Protein 2CBZ (pdb70)

Sequence (230 aa):
NSITVRNATFTWARSDPPTLNGITFSIPEGALVAVVGQVGCGKSSLLSALLAEMDKVEGHVAIKGSVAYVPQQAWIQNDSLRENILFGCQLEEPYYRSVIQACALLPDLEILPSGDRTEIGEKGVNLSGGQKQRVSLARAVYSNADIYLFDDPLSAVDAHVGKHIFENVIGPKGMLKNKTRILVTHSMSYLPQVDVIIVMSGGKISEMGSYQELLARDGAFAEFLRTYAS

Foldseek 3Di:
DQKFWAQWFWAQDPVDGTQAGGAGDDFPFLFEEEEEEFPSLQLQVVVCVLVVNTHIPDTDIDGHWFEFEQHPQFDADQFFLLCLLCVPHDDDPPQLVLLCVQLVNPVVQVPAPNRRRFGDDPPTDDDARSNSLSSSLSNRVSVVIQEYEYAQSCPSDDPVSSVSNCCAPRACNHPCSRHHYYHYHLAPPCQQRGAKYFYGGSNYTDDMGHPVVVCVVCPRVVCSVVPRRD

GO terms:
  GO:0016323 basolateral plasma membrane (C, IDA)
  GO:0005886 plasma membrane (C, IDA)
  GO:0009925 basal plasma membrane (C, IDA)
  GO:0016324 apical plasma membrane (C, IDA)
  GO:0016328 lateral plasma membrane (C, IDA)
  GO:0015562 efflux transmembrane transporter activity (F, IMP)
  GO:0042910 xenobiotic transmembrane transporter activity (F, IMP)
  GO:1905039 carboxylic acid transmembrane transport (P, IMP)
  GO:1990962 xenobiotic transport across blood-brain barrier (P, IMP)
  GO:0140115 export across plasma membrane (P, IMP)
  GO:0070633 transepithelial transport (P, IMP)
  GO:0046943 carboxylic acid transmembrane transporter activity (F, IMP)
  GO:0042910 xenobiotic transmembrane transporter activity (F, IDA)
  GO:0140359 ABC-type transporter activity (F, IDA)
  GO:0005886 plasma membrane (C, EXP)
  GO:0016323 basolateral plasma membrane (C, EXP)
  GO:0008559 ABC-type xenobiotic transporter activity (F, EXP)
  GO:0070729 cyclic nucleotide transport (P, IMP)
  GO:0005886 plasma membrane (C, TAS)
  GO:0016020 membrane (C, TAS)

Radius of gyration: 17.97 Å; Cα contacts (8 Å, |Δi|>4): 485; chains: 1; bounding box: 45×44×47 Å

CATH classification: 3.40.50.300

Secondary structure (P-SEA, 3-state):
ccbbbcbbbbbccccccccccccccccccbbbbbbbbcccccaaaaaaaaaccccccbbbbbbccbbbbbccbbbbccccaaaaaacccccccaaaaaaaaaacaaaaaaacccccccccccccccccaaaaaaaaaaaaaaacccbbbbccccccccaaaaaaaaaccccccccccccbbbbbcccccccccccbbbbbccccccccccaaaaaaaccaaaaaaacccc

Organism: Homo sapiens (NCBI:txid9606)

Structure (mmCIF, N/CA/C/O backbone):
data_2CBZ
#
_entry.id   2CBZ
#
_cell.length_a   65.560
_cell.length_b   65.560
_cell.length_c   64.612
_cell.angle_alpha   90.00
_cell.angle_beta   90.00
_cell.angle_gamma   120.00
#
_symmetry.space_group_name_H-M   'P 31'
#
loop_
_entity.id
_entity.type
_entity.pdbx_description
1 polymer 'MULTIDRUG RESISTANCE-ASSOCIATED PROTEIN 1'
2 non-polymer 'MAGNESIUM ION'
3 non-polymer "ADENOSINE-5'-TRIPHOSPHATE"
4 water water
#
loop_
_atom_site.group_PDB
_atom_site.id
_atom_site.type_symbol
_atom_site.label_atom_id
_atom_site.label_alt_id
_atom_site.label_comp_id
_atom_site.label_asym_id
_atom_site.label_entity_id
_atom_site.label_seq_id
_atom_site.pdbx_PDB_ins_code
_atom_site.Cartn_x
_atom_site.Cartn_y
_atom_site.Cartn_z
_atom_site.occupancy
_atom_site.B_iso_or_equiv
_atom_site.auth_seq_id
_atom_site.auth_comp_id
_atom_site.auth_asym_id
_atom_site.auth_atom_id
_atom_site.pdbx_PDB_model_num
ATOM 1 N N . ASN A 1 2 ? -8.338 70.349 13.471 1.00 20.31 642 ASN A N 1
ATOM 2 C CA . ASN A 1 2 ? -8.926 69.083 12.938 1.00 20.05 642 ASN A CA 1
ATOM 3 C C . ASN A 1 2 ? -7.862 68.052 12.620 1.00 19.75 642 ASN A C 1
ATOM 4 O O . ASN A 1 2 ? -6.877 68.361 11.947 1.00 20.50 642 ASN A O 1
ATOM 9 N N . SER A 1 3 ? -8.062 66.829 13.110 1.00 18.57 643 SER A N 1
ATOM 10 C CA . SER A 1 3 ? -7.144 65.731 12.834 1.00 17.91 643 SER A CA 1
ATOM 11 C C . SER A 1 3 ? -7.435 65.094 11.476 1.00 17.32 643 SER A C 1
ATOM 12 O O . SER A 1 3 ? -6.555 64.477 10.869 1.00 17.54 643 SER A O 1
ATOM 15 N N . ILE A 1 4 ? -8.684 65.220 11.021 1.00 16.62 644 ILE A N 1
ATOM 16 C CA . ILE A 1 4 ? -9.092 64.700 9.716 1.00 16.04 644 ILE A CA 1
ATOM 17 C C . ILE A 1 4 ? -9.904 65.761 8.986 1.00 16.49 644 ILE A C 1
ATOM 18 O O . ILE A 1 4 ? -10.876 66.288 9.529 1.00 16.32 644 ILE A O 1
ATOM 23 N N . THR A 1 5 ? -9.483 66.076 7.764 1.00 16.48 645 THR A N 1
ATOM 24 C CA . THR A 1 5 ? -10.200 67.007 6.904 1.00 16.94 645 THR A CA 1
ATOM 25 C C . THR A 1 5 ? -10.377 66.372 5.534 1.00 16.90 645 THR A C 1
ATOM 26 O O . THR A 1 5 ? -9.397 66.037 4.866 1.00 17.22 645 THR A O 1
ATOM 30 N N . VAL A 1 6 ? -11.630 66.180 5.132 1.00 16.79 646 VAL A N 1
ATOM 31 C CA . VAL A 1 6 ? -11.942 65.600 3.831 1.00 17.16 646 VAL A CA 1
ATOM 32 C C . VAL A 1 6 ? -12.841 66.574 3.081 1.00 17.45 646 VAL A C 1
ATOM 33 O O . VAL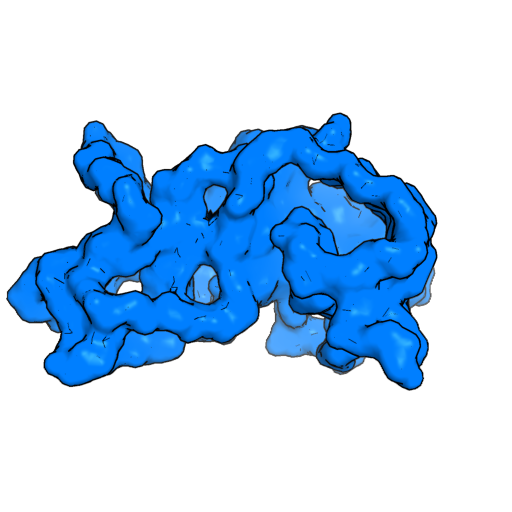 A 1 6 ? -13.847 67.037 3.624 1.00 17.03 646 VAL A O 1
ATOM 37 N N . ARG A 1 7 ? -12.459 66.902 1.848 1.00 18.15 647 ARG A N 1
ATOM 38 C CA . ARG A 1 7 ? -13.199 67.883 1.048 1.00 19.33 647 ARG A CA 1
ATOM 39 C C . ARG A 1 7 ? -13.570 67.345 -0.328 1.00 18.90 647 ARG A C 1
ATOM 40 O O . ARG A 1 7 ? -12.692 67.043 -1.141 1.00 18.97 647 ARG A O 1
ATOM 48 N N . ASN A 1 8 ? -14.876 67.240 -0.575 1.00 18.63 648 ASN A N 1
ATOM 49 C CA . ASN A 1 8 ? -15.418 66.796 -1.858 1.00 18.38 648 ASN A CA 1
ATOM 50 C C . ASN A 1 8 ? -14.640 65.627 -2.464 1.00 17.52 648 ASN A C 1
ATOM 51 O O . ASN A 1 8 ? -14.211 65.672 -3.625 1.00 17.51 648 ASN A O 1
ATOM 56 N N . ALA A 1 9 ? -14.458 64.581 -1.662 1.00 16.43 649 ALA A N 1
ATOM 57 C CA . ALA A 1 9 ? -13.602 63.472 -2.060 1.00 15.61 649 ALA A CA 1
ATOM 58 C C . ALA A 1 9 ? -14.399 62.286 -2.577 1.00 15.46 649 ALA A C 1
ATOM 59 O O . ALA A 1 9 ? -15.417 61.889 -1.994 1.00 15.54 649 ALA A O 1
ATOM 61 N N . THR A 1 10 ? -13.913 61.735 -3.679 1.00 14.90 650 THR A N 1
ATOM 62 C CA . THR A 1 10 ? -14.525 60.603 -4.344 1.00 14.54 650 THR A CA 1
ATOM 63 C C . THR A 1 10 ? -13.484 59.492 -4.424 1.00 14.58 650 THR A C 1
ATOM 64 O O . THR A 1 10 ? -12.335 59.739 -4.801 1.00 14.58 650 THR A O 1
ATOM 68 N N . PHE A 1 11 ? -13.882 58.286 -4.032 1.00 14.52 651 PHE A N 1
ATOM 69 C CA . PHE A 1 11 ? -12.964 57.149 -3.946 1.00 14.55 651 PHE A CA 1
ATOM 70 C C . PHE A 1 11 ? -13.544 55.937 -4.637 1.00 14.64 651 PHE A C 1
ATOM 71 O O . PHE A 1 11 ? -14.759 55.678 -4.565 1.00 14.43 651 PHE A O 1
ATOM 79 N N . THR A 1 12 ? -12.662 55.161 -5.254 1.00 14.82 652 THR A N 1
ATOM 80 C CA . THR A 1 12 ? -13.084 53.968 -5.966 1.00 15.28 652 THR A CA 1
ATOM 81 C C . THR A 1 12 ? -12.243 52.741 -5.626 1.00 15.21 652 THR A C 1
ATOM 82 O O . THR A 1 12 ? -11.059 52.860 -5.289 1.00 14.84 652 THR A O 1
ATOM 86 N N . TRP A 1 13 ? -12.884 51.576 -5.724 1.00 15.45 653 TRP A N 1
ATOM 87 C CA . TRP A 1 13 ? -12.227 50.281 -5.665 1.00 15.94 653 TRP A CA 1
ATOM 88 C C . TRP A 1 13 ? -11.864 49.790 -7.073 1.00 17.62 653 TRP A C 1
ATOM 89 O O . TRP A 1 13 ? -11.076 48.862 -7.216 1.00 18.33 653 TRP A O 1
ATOM 100 N N . ALA A 1 14 ? -12.458 50.407 -8.094 1.00 18.89 654 ALA A N 1
ATOM 101 C CA . ALA A 1 14 ? -12.311 49.981 -9.490 1.00 20.79 654 ALA A CA 1
ATOM 102 C C . ALA A 1 14 ? -12.736 51.098 -10.429 1.00 21.55 654 ALA A C 1
ATOM 103 O O . ALA A 1 14 ? -13.904 51.508 -10.436 1.00 21.51 654 ALA A O 1
ATOM 105 N N . ARG A 1 15 ? -11.787 51.578 -11.229 1.00 23.21 655 ARG A N 1
ATOM 106 C CA . ARG A 1 15 ? -12.043 52.640 -12.209 1.00 24.42 655 ARG A CA 1
ATOM 107 C C . ARG A 1 15 ? -13.009 52.232 -13.334 1.00 25.04 655 ARG A C 1
ATOM 108 O O . ARG A 1 15 ? -13.588 53.094 -14.001 1.00 25.49 655 ARG A O 1
ATOM 116 N N . SER A 1 16 ? -13.190 50.924 -13.522 1.00 25.55 656 SER A N 1
ATOM 117 C CA . SER A 1 16 ? -14.127 50.382 -14.514 1.00 26.15 656 SER A CA 1
ATOM 118 C C . SER A 1 16 ? -15.602 50.624 -14.157 1.00 26.10 656 SER A C 1
ATOM 119 O O . SER A 1 16 ? -16.476 50.556 -15.026 1.00 26.44 656 SER A O 1
ATOM 122 N N . ASP A 1 17 ? -15.870 50.903 -12.879 1.00 25.82 657 ASP A N 1
ATOM 123 C CA . ASP A 1 17 ? -17.237 51.090 -12.395 1.00 25.14 657 ASP A CA 1
ATOM 124 C C . ASP A 1 17 ? -17.383 52.396 -11.626 1.00 23.84 657 ASP A C 1
ATOM 125 O O . ASP A 1 17 ? -16.374 53.019 -11.279 1.00 23.77 657 ASP A O 1
ATOM 130 N N . PRO A 1 18 ? -18.638 52.824 -11.360 1.00 22.53 658 PRO A N 1
ATOM 131 C CA . PRO A 1 18 ? -18.807 54.040 -10.587 1.00 21.20 658 PRO A CA 1
ATOM 132 C C . PRO A 1 18 ? -18.088 53.950 -9.240 1.00 19.63 658 PRO A C 1
ATOM 133 O O . PRO A 1 18 ? -17.979 52.857 -8.660 1.00 19.23 658 PRO A O 1
ATOM 137 N N . PRO A 1 19 ? -17.592 55.090 -8.748 1.00 18.10 659 PRO A N 1
ATOM 138 C CA . PRO A 1 19 ? -16.939 55.145 -7.441 1.00 17.29 659 PRO A CA 1
ATOM 139 C C . PRO A 1 19 ? -17.875 54.664 -6.335 1.00 16.55 659 PRO A C 1
ATOM 140 O O . PRO A 1 19 ? -19.099 54.812 -6.442 1.00 17.31 659 PRO A O 1
ATOM 144 N N . THR A 1 20 ? -17.293 54.088 -5.293 1.00 14.96 660 THR A N 1
ATOM 145 C CA . THR A 1 20 ? -18.039 53.606 -4.138 1.00 14.47 660 THR A CA 1
ATOM 146 C C . THR A 1 20 ? -18.434 54.744 -3.197 1.00 14.19 660 THR A C 1
ATOM 147 O O . THR A 1 20 ? -19.506 54.698 -2.579 1.00 14.24 660 THR A O 1
ATOM 151 N N . LEU A 1 21 ? -17.556 55.739 -3.083 1.00 13.54 661 LEU A N 1
ATOM 152 C CA . LEU A 1 21 ? -17.773 56.901 -2.229 1.00 13.49 661 LEU A CA 1
ATOM 153 C C . LEU A 1 21 ? -17.729 58.144 -3.090 1.00 13.73 661 LEU A C 1
ATOM 154 O O . LEU A 1 21 ? -16.785 58.314 -3.869 1.00 13.12 661 LEU A O 1
ATOM 159 N N . ASN A 1 22 ? -18.735 59.006 -2.943 1.00 14.10 662 ASN A N 1
ATOM 160 C CA . ASN A 1 22 ? -18.908 60.193 -3.795 1.00 15.10 662 ASN A CA 1
ATOM 161 C C . ASN A 1 22 ? -19.067 61.484 -3.005 1.00 15.09 662 ASN A C 1
ATOM 162 O O . ASN A 1 22 ? -19.930 61.578 -2.123 1.00 14.88 662 ASN A O 1
ATOM 167 N N . GLY A 1 23 ? -18.235 62.473 -3.325 1.00 15.27 663 GLY A N 1
ATOM 168 C CA . GLY A 1 23 ? -18.383 63.829 -2.796 1.00 15.77 663 GLY A CA 1
ATOM 169 C C . GLY A 1 23 ? -18.360 63.935 -1.284 1.00 15.66 663 GLY A C 1
ATOM 170 O O . GLY A 1 23 ? -19.122 64.718 -0.696 1.00 16.87 663 GLY A O 1
ATOM 171 N N . ILE A 1 24 ? -17.487 63.148 -0.657 1.00 15.16 664 ILE A N 1
ATOM 172 C CA . ILE A 1 24 ? -17.393 63.095 0.796 1.00 15.06 664 ILE A CA 1
ATOM 173 C C . ILE A 1 24 ? -16.780 64.389 1.325 1.00 15.17 664 ILE A C 1
ATOM 174 O O . ILE A 1 24 ? -15.686 64.776 0.910 1.00 14.67 664 ILE A O 1
ATOM 179 N N . THR A 1 25 ? -17.487 65.043 2.244 1.00 15.04 665 THR A N 1
ATOM 180 C CA . THR A 1 25 ? -16.980 66.245 2.897 1.00 15.47 665 THR A CA 1
ATOM 181 C C . THR A 1 25 ? -17.286 66.225 4.391 1.00 15.08 665 THR A C 1
ATOM 182 O O . THR A 1 25 ? -18.454 66.190 4.792 1.00 15.15 665 THR A O 1
ATOM 186 N N . PHE A 1 26 ? -16.229 66.227 5.201 1.00 14.90 666 PHE A N 1
ATOM 187 C CA . PHE A 1 26 ? -16.356 66.344 6.656 1.00 14.78 666 PHE A CA 1
ATOM 188 C C . PHE A 1 26 ? -15.006 66.675 7.275 1.00 14.96 666 PHE A C 1
ATOM 189 O O . PHE A 1 26 ? -13.958 66.458 6.657 1.00 14.96 666 PHE A O 1
ATOM 197 N N . SER A 1 27 ? -15.048 67.209 8.491 1.00 15.50 667 SER A N 1
ATOM 198 C CA . SER A 1 27 ? -13.851 67.463 9.287 1.00 16.37 667 SER A CA 1
ATOM 199 C C . SER A 1 27 ? -14.083 66.921 10.689 1.00 16.27 667 SER A C 1
ATOM 200 O O . SER A 1 27 ? -15.201 66.983 11.210 1.00 16.81 667 SER A O 1
ATOM 203 N N . ILE A 1 28 ? -13.031 66.361 11.279 1.00 15.61 668 ILE A N 1
ATOM 204 C CA . ILE A 1 28 ? -13.106 65.787 12.620 1.00 15.78 668 ILE A CA 1
ATOM 205 C C . ILE A 1 28 ? -12.145 66.554 13.521 1.00 15.92 668 ILE A C 1
ATOM 206 O O . ILE A 1 28 ? -10.946 66.576 13.248 1.00 15.90 668 ILE A O 1
ATOM 211 N N . PRO A 1 29 ? -12.667 67.194 14.586 1.00 16.60 669 PRO A N 1
ATOM 212 C CA . PRO A 1 29 ? -11.789 67.845 15.558 1.00 17.09 669 PRO A CA 1
ATOM 213 C C . PRO A 1 29 ? -10.847 66.835 16.197 1.00 17.65 669 PRO A C 1
ATOM 214 O O . PRO A 1 29 ? -11.252 65.700 16.479 1.00 17.06 669 PRO A O 1
ATOM 218 N N . GLU A 1 30 ? -9.602 67.246 16.410 1.00 18.02 670 GLU A N 1
ATOM 219 C CA . GLU A 1 30 ? -8.651 66.428 17.148 1.00 18.91 670 GLU A CA 1
ATOM 220 C C . GLU A 1 30 ? -9.270 65.998 18.483 1.00 17.82 670 GLU A C 1
ATOM 221 O O . GLU A 1 30 ? -9.785 66.827 19.238 1.00 18.03 670 GLU A O 1
ATOM 227 N N . GLY A 1 31 ? -9.232 64.696 18.757 1.00 16.65 671 GLY A N 1
ATOM 228 C CA . GLY A 1 31 ? -9.722 64.163 20.025 1.00 15.39 671 GLY A CA 1
ATOM 229 C C . GLY A 1 31 ? -11.209 63.840 20.083 1.00 14.87 671 GLY A C 1
ATOM 230 O O . GLY A 1 31 ? -11.708 63.400 21.119 1.00 15.31 671 GLY A O 1
ATOM 231 N N . ALA A 1 32 ? -11.926 64.045 18.979 1.00 13.82 672 ALA A N 1
ATOM 232 C CA . ALA A 1 32 ? -13.369 63.792 18.961 1.00 13.14 672 ALA A CA 1
ATOM 233 C C . ALA A 1 32 ? -13.659 62.300 18.859 1.00 12.74 672 ALA A C 1
ATOM 234 O O . ALA A 1 32 ? -12.841 61.552 18.328 1.00 13.18 672 ALA A O 1
ATOM 236 N N . LEU A 1 33 ? -14.831 61.894 19.361 1.00 12.37 673 LEU A N 1
ATOM 237 C CA . LEU A 1 33 ? -15.372 60.540 19.178 1.00 12.10 673 LEU A CA 1
ATOM 238 C C . LEU A 1 33 ? -16.540 60.665 18.214 1.00 11.96 673 LEU A C 1
ATOM 239 O O . LEU A 1 33 ? -17.551 61.292 18.540 1.00 11.85 673 LEU A O 1
ATOM 244 N N . VAL A 1 34 ? -16.397 60.086 17.024 1.00 11.67 674 VAL A N 1
ATOM 245 C CA . VAL A 1 34 ? -17.393 60.278 15.965 1.00 11.84 674 VAL A CA 1
ATOM 246 C C . VAL A 1 34 ? -17.841 58.924 15.451 1.00 11.68 674 VAL A C 1
ATOM 247 O O . VAL A 1 34 ? -17.002 58.121 15.039 1.00 12.59 674 VAL A O 1
ATOM 251 N N . ALA A 1 35 ? -19.152 58.677 15.481 1.00 10.64 675 ALA A N 1
ATOM 252 C CA . ALA A 1 35 ? -19.714 57.434 14.956 1.00 10.33 675 ALA A CA 1
ATOM 253 C C . ALA A 1 35 ? -20.064 57.603 13.491 1.00 10.13 675 ALA A C 1
ATOM 254 O O . ALA A 1 35 ? -20.369 58.712 13.053 1.00 9.98 675 ALA A O 1
ATOM 256 N N . VAL A 1 36 ? -20.017 56.489 12.759 1.00 8.97 676 VAL A N 1
ATOM 257 C CA . VAL A 1 36 ? -20.407 56.417 11.361 1.00 9.02 676 VAL A CA 1
ATOM 258 C C . VAL A 1 36 ? -21.423 55.275 11.281 1.00 8.85 676 VAL A C 1
ATOM 259 O O . VAL A 1 36 ? -21.126 54.140 11.671 1.00 8.77 676 VAL A O 1
ATOM 263 N N . VAL A 1 37 ? -22.624 55.581 10.795 1.00 8.50 677 VAL A N 1
ATOM 264 C CA . VAL A 1 37 ? -23.701 54.596 10.768 1.00 8.31 677 VAL A CA 1
ATOM 265 C C . VAL A 1 37 ? -24.439 54.668 9.439 1.00 8.64 677 VAL A C 1
ATOM 266 O O . VAL A 1 37 ? -24.330 55.658 8.718 1.00 8.57 677 VAL A O 1
ATOM 270 N N . GLY A 1 38 ? -25.185 53.612 9.130 1.00 7.97 678 GLY A N 1
ATOM 271 C CA . GLY A 1 38 ? -26.019 53.594 7.930 1.00 8.71 678 GLY A CA 1
ATOM 272 C C . GLY A 1 38 ? -26.371 52.170 7.557 1.00 8.76 678 GLY A C 1
ATOM 273 O O . GLY A 1 38 ? -25.774 51.213 8.071 1.00 9.11 678 GLY A O 1
ATOM 274 N N . GLN A 1 39 ? -27.347 52.030 6.672 1.00 8.77 679 GLN A N 1
ATOM 275 C CA . GLN A 1 39 ? -27.772 50.717 6.212 1.00 9.32 679 GLN A CA 1
ATOM 276 C C . GLN A 1 39 ? -26.602 49.855 5.745 1.00 9.65 679 GLN A C 1
ATOM 277 O O . GLN A 1 39 ? -25.626 50.362 5.186 1.00 9.88 679 GLN A O 1
ATOM 283 N N . VAL A 1 40 ? -26.709 48.551 5.988 1.00 9.87 680 VAL A N 1
ATOM 284 C CA . VAL A 1 40 ? -25.748 47.580 5.465 1.00 10.19 680 VAL A CA 1
ATOM 285 C C . VAL A 1 40 ? -25.414 47.902 4.000 1.00 9.83 680 VAL A C 1
ATOM 286 O O . VAL A 1 40 ? -26.309 48.112 3.178 1.00 10.38 680 VAL A O 1
ATOM 290 N N . GLY A 1 41 ? -24.121 47.993 3.700 1.00 9.76 681 GLY A N 1
ATOM 291 C CA . GLY A 1 41 ? -23.665 48.191 2.328 1.00 9.72 681 GLY A CA 1
ATOM 292 C C . GLY A 1 41 ? -23.565 49.639 1.889 1.00 9.61 681 GLY A C 1
ATOM 293 O O . GLY A 1 41 ? -23.278 49.895 0.721 1.00 10.04 681 GLY A O 1
ATOM 294 N N . CYS A 1 42 ? -23.775 50.586 2.815 1.00 9.76 682 CYS A N 1
ATOM 295 C CA . CYS A 1 42 ? -23.790 52.016 2.467 1.00 9.66 682 CYS A CA 1
ATOM 296 C C . CYS A 1 42 ? -22.397 52.632 2.288 1.00 9.83 682 CYS A C 1
ATOM 297 O O . CYS A 1 42 ? -22.277 53.796 1.852 1.00 10.48 682 CYS A O 1
ATOM 300 N N . GLY A 1 43 ? -21.356 51.873 2.629 1.00 9.40 683 GLY A N 1
ATOM 301 C CA . GLY A 1 43 ? -19.971 52.316 2.417 1.00 8.83 683 GLY A CA 1
ATOM 302 C C . GLY A 1 43 ? -19.171 52.677 3.662 1.00 8.72 683 GLY A C 1
ATOM 303 O O . GLY A 1 43 ? -18.163 53.386 3.564 1.00 8.72 683 GLY A O 1
ATOM 304 N N . LYS A 1 44 ? -19.611 52.217 4.836 1.00 8.08 684 LYS A N 1
ATOM 305 C CA . LYS A 1 44 ? -18.898 52.537 6.091 1.00 8.00 684 LYS A CA 1
ATOM 306 C C . LYS A 1 44 ? -17.456 52.018 6.137 1.00 8.35 684 LYS A C 1
ATOM 307 O O . LYS A 1 44 ? -16.525 52.757 6.472 1.00 8.56 684 LYS A O 1
ATOM 313 N N . SER A 1 45 ? -17.275 50.739 5.832 1.00 7.73 685 SER A N 1
ATOM 314 C CA . SER A 1 45 ? -15.941 50.160 5.850 1.00 8.17 685 SER A CA 1
ATOM 315 C C . SER A 1 45 ? -15.069 50.836 4.807 1.00 8.51 685 SER A C 1
ATOM 316 O O . SER A 1 45 ? -13.875 51.076 5.037 1.00 9.68 685 SER A O 1
ATOM 319 N N . SER A 1 46 ? -15.670 51.145 3.656 1.00 8.18 686 SER A N 1
ATOM 320 C CA . SER A 1 46 ? -14.933 51.816 2.590 1.00 8.49 686 SER A CA 1
ATOM 321 C C . SER A 1 46 ? -14.452 53.190 3.029 1.00 9.24 686 SER A C 1
ATOM 322 O O . SER A 1 46 ? -13.342 53.601 2.674 1.00 10.02 686 SER A O 1
ATOM 325 N N . LEU A 1 47 ? -15.271 53.895 3.808 1.00 9.18 687 LEU A N 1
ATOM 326 C CA . LEU A 1 47 ? -14.844 55.196 4.322 1.00 9.33 687 LEU A CA 1
ATOM 327 C C . LEU A 1 47 ? -13.560 55.034 5.132 1.00 9.19 687 LEU A C 1
ATOM 328 O O . LEU A 1 47 ? -12.611 55.803 4.961 1.00 9.45 687 LEU A O 1
ATOM 333 N N . LEU A 1 48 ? -13.512 54.024 5.998 1.00 9.41 688 LEU A N 1
ATOM 334 C CA . LEU A 1 48 ? -12.280 53.792 6.752 1.00 9.41 688 LEU A CA 1
ATOM 335 C C . LEU A 1 48 ? -11.119 53.434 5.835 1.00 10.06 688 LEU A C 1
ATOM 336 O O . LEU A 1 48 ? -10.015 53.954 6.006 1.00 10.59 688 LEU A O 1
ATOM 341 N N . SER A 1 49 ? -11.367 52.573 4.846 1.00 10.20 689 SER A N 1
ATOM 342 C CA . SER A 1 49 ? -10.313 52.232 3.878 1.00 10.64 689 SER A CA 1
ATOM 343 C C . SER A 1 49 ? -9.760 53.474 3.175 1.00 10.99 689 SER A C 1
ATOM 344 O O . SER A 1 49 ? -8.543 53.593 2.957 1.00 11.38 689 SER A O 1
ATOM 347 N N . ALA A 1 50 ? -10.662 54.391 2.820 1.00 10.73 690 ALA A N 1
ATOM 348 C CA . ALA A 1 50 ? -10.286 55.642 2.139 1.00 11.62 690 ALA A CA 1
ATOM 349 C C . ALA A 1 50 ? -9.347 56.453 3.028 1.00 11.93 690 ALA A C 1
ATOM 350 O O . ALA A 1 50 ? -8.313 56.964 2.570 1.00 12.49 690 ALA A O 1
ATOM 352 N N . LEU A 1 51 ? -9.694 56.548 4.312 1.00 12.01 691 LEU A N 1
ATOM 353 C CA . LEU A 1 51 ? -8.855 57.267 5.275 1.00 12.85 691 LEU A CA 1
ATOM 354 C C . LEU A 1 51 ? -7.499 56.599 5.477 1.00 13.54 691 LEU A C 1
ATOM 355 O O . LEU A 1 51 ? -6.520 57.279 5.794 1.00 14.61 691 LEU A O 1
ATOM 360 N N . LEU A 1 52 ? -7.445 55.279 5.280 1.00 13.00 692 LEU A N 1
ATOM 361 C CA . LEU A 1 52 ? -6.187 54.528 5.363 1.00 13.52 692 LEU A CA 1
ATOM 362 C C . LEU A 1 52 ? -5.365 54.586 4.070 1.00 13.90 692 LEU A C 1
ATOM 363 O O . LEU A 1 52 ? -4.292 53.974 3.989 1.00 14.08 692 LEU A O 1
ATOM 368 N N . ALA A 1 53 ? -5.868 55.329 3.078 1.00 13.85 693 ALA A N 1
ATOM 369 C CA . ALA A 1 53 ? -5.218 55.478 1.767 1.00 14.56 693 ALA A CA 1
ATOM 370 C C . ALA A 1 53 ? -5.169 54.148 1.014 1.00 14.29 693 ALA A C 1
ATOM 371 O O . ALA A 1 53 ? -4.227 53.873 0.252 1.00 15.45 693 ALA A O 1
ATOM 373 N N . GLU A 1 54 ? -6.205 53.333 1.223 1.00 14.28 694 GLU A N 1
ATOM 374 C CA . GLU A 1 54 ? -6.255 51.989 0.661 1.00 14.16 694 GLU A CA 1
ATOM 375 C C . GLU A 1 54 ? -7.185 51.898 -0.544 1.00 14.61 694 GLU A C 1
ATOM 376 O O . GLU A 1 54 ? -7.284 50.844 -1.182 1.00 14.98 694 GLU A O 1
ATOM 382 N N . MET A 1 55 ? -7.852 53.013 -0.848 1.00 14.88 695 MET A N 1
ATOM 383 C CA . MET A 1 55 ? -8.660 53.139 -2.055 1.00 15.15 695 MET A CA 1
ATOM 384 C C . MET A 1 55 ? -7.955 54.051 -3.056 1.00 16.35 695 MET A C 1
ATOM 385 O O . MET A 1 55 ? -6.844 54.523 -2.814 1.00 17.28 695 MET A O 1
ATOM 390 N N . ASP A 1 56 ? -8.613 54.289 -4.182 1.00 17.25 696 ASP A N 1
ATOM 391 C CA . ASP A 1 56 ? -8.086 55.145 -5.226 1.00 18.14 696 ASP A CA 1
ATOM 392 C C . ASP A 1 56 ? -8.891 56.439 -5.204 1.00 18.26 696 ASP A C 1
ATOM 393 O O . ASP A 1 56 ? -10.085 56.428 -5.505 1.00 17.84 696 ASP A O 1
ATOM 398 N N . LYS A 1 57 ? -8.243 57.545 -4.831 1.00 18.24 697 LYS A N 1
ATOM 399 C CA . LYS A 1 57 ? -8.931 58.836 -4.767 1.00 19.19 697 LYS A CA 1
ATOM 400 C C . LYS A 1 57 ? -9.072 59.414 -6.166 1.00 19.32 697 LYS A C 1
ATOM 401 O O . LYS A 1 57 ? -8.073 59.767 -6.805 1.00 19.71 697 LYS A O 1
ATOM 407 N N . VAL A 1 58 ? -10.316 59.494 -6.636 1.00 19.56 698 VAL A N 1
ATOM 408 C CA . VAL A 1 58 ? -10.619 60.004 -7.980 1.00 20.04 698 VAL A CA 1
ATOM 409 C C . VAL A 1 58 ? -10.413 61.511 -8.013 1.00 20.91 698 VAL A C 1
ATOM 410 O O . VAL A 1 58 ? -9.853 62.055 -8.975 1.00 21.20 698 VAL A O 1
ATOM 414 N N . GLU A 1 59 ? -10.861 62.176 -6.953 1.00 21.63 699 GLU A N 1
ATOM 415 C CA . GLU A 1 59 ? -10.694 63.616 -6.792 1.00 22.88 699 GLU A CA 1
ATOM 416 C C . GLU A 1 59 ? -10.984 64.017 -5.356 1.00 22.42 699 GLU A C 1
ATOM 417 O O . GLU A 1 59 ? -11.568 63.240 -4.585 1.00 21.95 699 GLU A O 1
ATOM 423 N N . GLY A 1 60 ? -10.579 65.233 -5.006 1.00 22.16 700 GLY A N 1
ATOM 424 C CA . GLY A 1 60 ? -10.843 65.780 -3.685 1.00 22.43 700 GLY A CA 1
ATOM 425 C C . GLY A 1 60 ? -9.619 65.909 -2.805 1.00 22.48 700 GLY A C 1
ATOM 426 O O . GLY A 1 60 ? -8.507 65.538 -3.195 1.00 22.67 700 GLY A O 1
ATOM 427 N N . HIS A 1 61 ? -9.842 66.433 -1.606 1.00 22.43 701 HIS A N 1
ATOM 428 C CA . HIS A 1 61 ? -8.779 66.747 -0.663 1.00 22.82 701 HIS A CA 1
ATOM 429 C C . HIS A 1 61 ? -8.918 65.871 0.571 1.00 22.31 701 HIS A C 1
ATOM 430 O O . HIS A 1 61 ? -10.017 65.717 1.104 1.00 22.02 701 HIS A O 1
ATOM 437 N N . VAL A 1 62 ? -7.801 65.290 1.008 1.00 21.74 702 VAL A N 1
ATOM 438 C CA . VAL A 1 62 ? -7.744 64.552 2.270 1.00 21.30 702 VAL A CA 1
ATOM 439 C C . VAL A 1 62 ? -6.501 64.983 3.049 1.00 21.11 702 VAL A C 1
ATOM 440 O O . VAL A 1 62 ? -5.379 64.929 2.533 1.00 21.18 702 VAL A O 1
ATOM 444 N N . ALA A 1 63 ? -6.713 65.432 4.282 1.00 20.76 703 ALA A N 1
ATOM 445 C CA . ALA A 1 63 ? -5.615 65.771 5.176 1.00 20.80 703 ALA A CA 1
ATOM 446 C C . ALA A 1 63 ? -5.805 65.051 6.492 1.00 21.02 703 ALA A C 1
ATOM 447 O O . ALA A 1 63 ? -6.817 65.237 7.165 1.00 20.84 703 ALA A O 1
ATOM 449 N N . ILE A 1 64 ? -4.828 64.222 6.845 1.00 20.98 704 ILE A N 1
ATOM 450 C CA . ILE A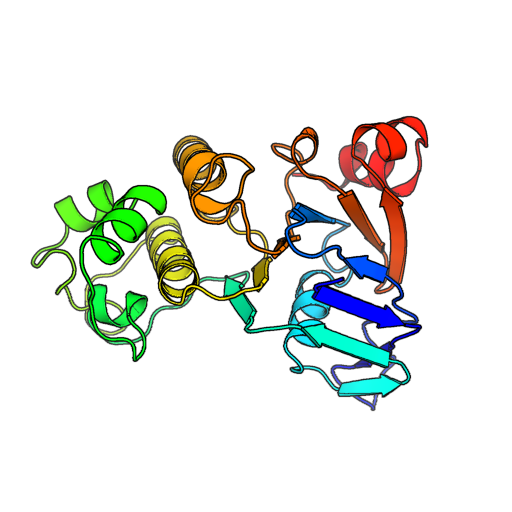 1 64 ? -4.864 63.472 8.096 1.00 21.74 704 ILE A CA 1
ATOM 451 C C . ILE A 1 64 ? -3.626 63.801 8.918 1.00 21.98 704 ILE A C 1
ATOM 452 O O . ILE A 1 64 ? -2.496 63.639 8.440 1.00 22.25 704 ILE A O 1
ATOM 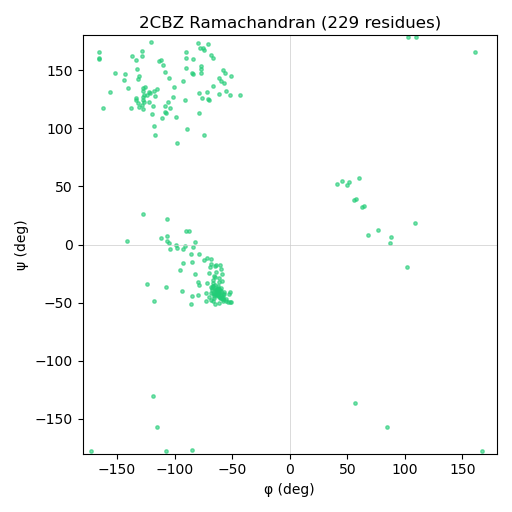457 N N . LYS A 1 65 ? -3.856 64.282 10.137 1.00 22.22 705 LYS A N 1
ATOM 458 C CA . LYS A 1 65 ? -2.785 64.686 11.047 1.00 22.92 705 LYS A CA 1
ATOM 459 C C . LYS A 1 65 ? -2.498 63.578 12.051 1.00 22.28 705 LYS A C 1
ATOM 460 O O . LYS A 1 65 ? -3.314 63.307 12.939 1.00 22.99 705 LYS A O 1
ATOM 466 N N . GLY A 1 66 ? -1.340 62.941 11.909 1.00 21.36 706 GLY A N 1
ATOM 467 C CA . GLY A 1 66 ? -0.894 61.947 12.879 1.00 20.41 706 GLY A CA 1
ATOM 468 C C . GLY A 1 66 ? -1.061 60.506 12.444 1.00 19.43 706 GLY A C 1
ATOM 469 O O . GLY A 1 66 ? -1.558 60.216 11.347 1.00 19.63 706 GLY A O 1
ATOM 470 N N . SER A 1 67 ? -0.631 59.603 13.320 1.00 17.94 707 SER A N 1
ATOM 471 C CA . SER A 1 67 ? -0.639 58.170 13.048 1.00 16.73 707 SER A CA 1
ATOM 472 C C . SER A 1 67 ? -2.042 57.590 13.187 1.00 15.74 707 SER A C 1
ATOM 473 O O . SER A 1 67 ? -2.858 58.090 13.965 1.00 15.11 707 SER A O 1
ATOM 476 N N . VAL A 1 68 ? -2.303 56.526 12.432 1.00 14.80 708 VAL A N 1
ATOM 477 C CA . VAL A 1 68 ? -3.633 55.917 12.386 1.00 14.44 708 VAL A CA 1
ATOM 478 C C . VAL A 1 68 ? -3.567 54.419 12.690 1.00 13.90 708 VAL A C 1
ATOM 479 O O . VAL A 1 68 ? -2.764 53.689 12.088 1.00 15.01 708 VAL A O 1
ATOM 483 N N . ALA A 1 69 ? -4.405 53.977 13.633 1.00 12.22 709 ALA A N 1
ATOM 484 C CA . ALA A 1 69 ? -4.569 52.559 13.961 1.00 11.20 709 ALA A CA 1
ATOM 485 C C . ALA A 1 69 ? -5.957 52.117 13.526 1.00 10.63 709 ALA A C 1
ATOM 486 O O . ALA A 1 69 ? -6.856 52.945 13.392 1.00 10.90 709 ALA A O 1
ATOM 488 N N . TYR A 1 70 ? -6.127 50.812 13.335 1.00 9.83 710 TYR A N 1
ATOM 489 C CA . TYR A 1 70 ? -7.306 50.280 12.668 1.00 8.87 710 TYR A CA 1
ATOM 490 C C . TYR A 1 70 ? -7.737 49.018 13.372 1.00 8.83 710 TYR A C 1
ATOM 491 O O . TYR A 1 70 ? -6.902 48.164 13.675 1.00 8.77 710 TYR A O 1
ATOM 500 N N . VAL A 1 71 ? -9.038 48.908 13.622 1.00 8.28 711 VAL A N 1
ATOM 501 C CA . VAL A 1 71 ? -9.625 47.663 14.099 1.00 8.31 711 VAL A CA 1
ATOM 502 C C . VAL A 1 71 ? -10.624 47.239 13.021 1.00 7.87 711 VAL A C 1
ATOM 503 O O . VAL A 1 71 ? -11.703 47.827 12.906 1.00 8.00 711 VAL A O 1
ATOM 507 N N . PRO A 1 72 ? -10.238 46.262 12.177 1.00 7.91 712 PRO A N 1
ATOM 508 C CA . PRO A 1 72 ? -11.074 45.954 11.020 1.00 8.50 712 PRO A CA 1
ATOM 509 C C . PRO A 1 72 ? -12.338 45.187 11.368 1.00 8.25 712 PRO A C 1
ATOM 510 O O . PRO A 1 72 ? -12.478 44.665 12.489 1.00 8.56 712 PRO A O 1
ATOM 514 N N . GLN A 1 73 ? -13.254 45.107 10.406 1.00 7.95 713 GLN A N 1
ATOM 515 C CA . GLN A 1 73 ? -14.571 44.557 10.704 1.00 8.20 713 GLN A CA 1
ATOM 516 C C . GLN A 1 73 ? -14.527 43.083 11.089 1.00 8.38 713 GLN A C 1
ATOM 517 O O . GLN A 1 73 ? -15.325 42.651 11.925 1.00 8.72 713 GLN A O 1
ATOM 523 N N . GLN A 1 74 ? -13.611 42.325 10.483 1.00 8.58 714 GLN A N 1
ATOM 524 C CA . GLN A 1 74 ? -13.449 40.911 10.824 1.00 9.78 714 GLN A CA 1
ATOM 525 C C . GLN A 1 74 ? -12.032 40.708 11.346 1.00 9.09 714 GLN A C 1
ATOM 526 O O . GLN A 1 74 ? -11.067 40.858 10.603 1.00 9.32 714 GLN A O 1
ATOM 532 N N . ALA A 1 75 ? -11.913 40.395 12.632 1.00 8.87 715 ALA A N 1
ATOM 533 C CA . ALA A 1 75 ? -10.615 40.230 13.259 1.00 9.04 715 ALA A CA 1
ATOM 534 C C . ALA A 1 75 ? -9.831 39.095 12.625 1.00 9.50 715 ALA A C 1
ATOM 535 O O . ALA A 1 75 ? -10.389 38.053 12.254 1.00 9.77 715 ALA A O 1
ATOM 537 N N . TRP A 1 76 ? -8.524 39.298 12.531 1.00 9.42 716 TRP A N 1
ATOM 538 C CA . TRP A 1 76 ? -7.632 38.270 12.001 1.00 9.62 716 TRP A CA 1
ATOM 539 C C . TRP A 1 76 ? -6.415 38.124 12.896 1.00 10.79 716 TRP A C 1
ATOM 540 O O . TRP A 1 76 ? -6.061 39.040 13.668 1.00 10.78 716 TRP A O 1
ATOM 551 N N . ILE A 1 77 ? -5.791 36.958 12.778 1.00 11.13 717 ILE A N 1
ATOM 552 C CA . ILE A 1 77 ? -4.704 36.536 13.648 1.00 12.46 717 ILE A CA 1
ATOM 553 C C . ILE A 1 77 ? -3.482 36.153 12.823 1.00 12.60 717 ILE A C 1
ATOM 554 O O . ILE A 1 77 ? -3.606 35.468 11.811 1.00 12.77 717 ILE A O 1
ATOM 559 N N . GLN A 1 78 ? -2.316 36.614 13.266 1.00 13.09 718 GLN A N 1
ATOM 560 C CA . GLN A 1 78 ? -1.030 36.230 12.691 1.00 14.58 718 GLN A CA 1
ATOM 561 C C . GLN A 1 78 ? -0.586 34.925 13.345 1.00 14.47 718 GLN A C 1
ATOM 562 O O . GLN A 1 78 ? -0.901 34.680 14.520 1.00 13.67 718 GLN A O 1
ATOM 568 N N . ASN A 1 79 ? 0.123 34.084 12.597 1.00 14.64 719 ASN A N 1
ATOM 569 C CA . ASN A 1 79 ? 0.687 32.857 13.171 1.00 14.92 719 ASN A CA 1
ATOM 570 C C . ASN A 1 79 ? 1.881 33.215 14.025 1.00 14.76 719 ASN A C 1
ATOM 571 O O . ASN A 1 79 ? 3.008 33.367 13.528 1.00 15.56 719 ASN A O 1
ATOM 576 N N . ASP A 1 80 ? 1.611 33.372 15.315 1.00 13.96 720 ASP A N 1
ATOM 577 C CA . ASP A 1 80 ? 2.608 33.790 16.274 1.00 13.37 720 ASP A CA 1
ATOM 578 C C . ASP A 1 80 ? 1.961 33.677 17.644 1.00 13.08 720 ASP A C 1
ATOM 579 O O . ASP A 1 80 ? 0.807 33.257 17.760 1.00 12.90 720 ASP A O 1
ATOM 584 N N . SER A 1 81 ? 2.696 34.059 18.679 1.00 12.37 721 SER A N 1
ATOM 585 C CA . SER A 1 81 ? 2.136 34.076 20.016 1.00 11.82 721 SER A CA 1
ATOM 586 C C . SER A 1 81 ? 1.045 35.132 20.106 1.00 11.26 721 SER A C 1
ATOM 587 O O . SER A 1 81 ? 0.981 36.053 19.284 1.00 10.97 721 SER A O 1
ATOM 590 N N . LEU A 1 82 ? 0.180 34.997 21.102 1.00 10.67 722 LEU A N 1
ATOM 591 C CA . LEU A 1 82 ? -0.806 36.026 21.338 1.00 10.42 722 LEU A CA 1
ATOM 592 C C . LEU A 1 82 ? -0.096 37.359 21.629 1.00 10.42 722 LEU A C 1
ATOM 593 O O . LEU A 1 82 ? -0.483 38.401 21.090 1.00 10.30 722 LEU A O 1
ATOM 598 N N . ARG A 1 83 ? 0.957 37.312 22.447 1.00 10.69 723 ARG A N 1
ATOM 599 C CA . ARG A 1 83 ? 1.757 38.492 22.741 1.00 10.97 723 ARG A CA 1
ATOM 600 C C . ARG A 1 83 ? 2.232 39.200 21.470 1.00 10.81 723 ARG A C 1
ATOM 601 O O . ARG A 1 83 ? 2.074 40.411 21.353 1.00 10.94 723 ARG A O 1
ATOM 609 N N . GLU A 1 84 ? 2.816 38.455 20.524 1.00 10.98 724 GLU A N 1
ATOM 610 C CA . GLU A 1 84 ? 3.313 39.090 19.289 1.00 11.51 724 GLU A CA 1
ATOM 611 C C . GLU A 1 84 ? 2.187 39.581 18.385 1.00 10.89 724 GLU A C 1
ATOM 612 O O . GLU A 1 84 ? 2.379 40.512 17.596 1.00 11.09 724 GLU A O 1
ATOM 618 N N . ASN A 1 85 ? 1.003 38.973 18.513 1.00 10.13 725 ASN A N 1
ATOM 619 C CA . ASN A 1 85 ? -0.170 39.487 17.812 1.00 10.03 725 ASN A CA 1
ATOM 620 C C . ASN A 1 85 ? -0.589 40.856 18.326 1.00 10.27 725 ASN A C 1
ATOM 621 O O . ASN A 1 85 ? -1.210 41.621 17.598 1.00 10.13 725 ASN A O 1
ATOM 626 N N . ILE A 1 86 ? -0.267 41.144 19.591 1.00 10.26 726 ILE A N 1
ATOM 627 C CA . ILE A 1 86 ? -0.528 42.460 20.168 1.00 10.90 726 ILE A CA 1
ATOM 628 C C . ILE A 1 86 ? 0.621 43.427 19.863 1.00 11.15 726 ILE A C 1
ATOM 629 O O . ILE A 1 86 ? 0.395 44.533 19.376 1.00 11.59 726 ILE A O 1
ATOM 634 N N . LEU A 1 87 ? 1.854 43.009 20.151 1.00 11.52 727 LEU A N 1
ATOM 635 C CA . LEU A 1 87 ? 3.013 43.895 19.951 1.00 11.95 727 LEU A CA 1
ATOM 636 C C . LEU A 1 87 ? 3.202 44.280 18.489 1.00 12.87 727 LEU A C 1
ATOM 637 O O . LEU A 1 87 ? 3.471 45.442 18.171 1.00 13.58 727 LEU A O 1
ATOM 642 N N . PHE A 1 88 ? 3.060 43.291 17.610 1.00 13.37 728 PHE A N 1
ATOM 643 C CA . PHE A 1 88 ? 3.090 43.491 16.163 1.00 14.46 728 PHE A CA 1
ATOM 644 C C . PHE A 1 88 ? 4.231 44.406 15.722 1.00 16.05 728 PHE A C 1
ATOM 645 O O . PHE A 1 88 ? 4.013 45.412 15.035 1.00 16.80 728 PHE A O 1
ATOM 653 N N . GLY A 1 89 ? 5.445 44.044 16.131 1.00 17.24 729 GLY A N 1
ATOM 654 C CA . GLY A 1 89 ? 6.648 44.801 15.772 1.00 19.09 729 GLY A CA 1
ATOM 655 C C . GLY A 1 89 ? 7.173 45.707 16.876 1.00 20.37 729 GLY A C 1
ATOM 656 O O . GLY A 1 89 ? 8.331 46.129 16.835 1.00 21.46 729 GLY A O 1
ATOM 657 N N . CYS A 1 90 ? 6.325 46.027 17.852 1.00 20.85 730 CYS A N 1
ATOM 658 C CA . CYS A 1 90 ? 6.728 46.884 18.972 1.00 21.87 730 CYS A CA 1
ATOM 659 C C . CYS A 1 90 ? 7.427 46.081 20.068 1.00 22.15 730 CYS A C 1
ATOM 660 O O . CYS A 1 90 ? 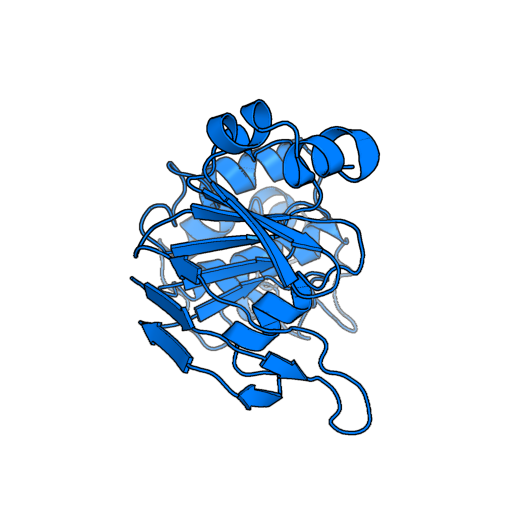7.290 44.854 20.141 1.00 22.26 730 CYS A O 1
ATOM 663 N N . GLN A 1 91 ? 8.186 46.779 20.912 1.00 22.84 731 GLN A N 1
ATOM 664 C CA . GLN A 1 91 ? 8.745 46.169 22.111 1.00 23.37 731 GLN A CA 1
ATOM 665 C C . GLN A 1 91 ? 7.702 46.199 23.219 1.00 22.76 731 GLN A C 1
ATOM 666 O O . GLN A 1 91 ? 6.892 47.131 23.295 1.00 22.82 731 GLN A O 1
ATOM 672 N N . LEU A 1 92 ? 7.716 45.175 24.070 1.00 22.16 732 LEU A N 1
ATOM 673 C CA . LEU A 1 92 ? 6.796 45.114 25.203 1.00 21.66 732 LEU A CA 1
ATOM 674 C C . LEU A 1 92 ? 7.264 46.060 26.297 1.00 21.53 732 LEU A C 1
ATOM 675 O O . LEU A 1 92 ? 8.415 45.984 26.745 1.00 21.78 732 LEU A O 1
ATOM 680 N N . GLU A 1 93 ? 6.364 46.945 26.718 1.00 20.67 733 GLU A N 1
ATOM 681 C CA . GLU A 1 93 ? 6.638 47.906 27.774 1.00 21.03 733 GLU A CA 1
ATOM 682 C C . GLU A 1 93 ? 5.573 47.827 28.855 1.00 19.65 733 GLU A C 1
ATOM 683 O O . GLU A 1 93 ? 4.377 47.801 28.557 1.00 18.26 733 GLU A O 1
ATOM 689 N N . GLU A 1 94 ? 6.016 47.773 30.108 1.00 18.45 734 GLU A N 1
ATOM 690 C CA . GLU A 1 94 ? 5.111 47.791 31.254 1.00 18.58 734 GLU A CA 1
ATOM 691 C C . GLU A 1 94 ? 5.196 49.131 31.992 1.00 18.35 734 GLU A C 1
ATOM 692 O O . GLU A 1 94 ? 6.267 49.732 32.044 1.00 19.21 734 GLU A O 1
ATOM 698 N N . PRO A 1 95 ? 4.081 49.589 32.599 1.00 6.10 735 PRO A N 1
ATOM 699 C CA . PRO A 1 95 ? 2.796 48.904 32.701 1.00 5.79 735 PRO A CA 1
ATOM 700 C C . PRO A 1 95 ? 1.822 49.137 31.535 1.00 5.54 735 PRO A C 1
ATOM 701 O O . PRO A 1 95 ? 0.661 48.758 31.655 1.00 5.42 735 PRO A O 1
ATOM 705 N N . TYR A 1 96 ? 2.271 49.735 30.431 1.00 15.71 736 TYR A N 1
ATOM 706 C CA . TYR A 1 96 ? 1.348 49.971 29.306 1.00 15.18 736 TYR A CA 1
ATOM 707 C C . TYR A 1 96 ? 0.724 48.665 28.799 1.00 14.76 736 TYR A C 1
ATOM 708 O O . TYR A 1 96 ? -0.492 48.588 28.604 1.00 14.52 736 TYR A O 1
ATOM 717 N N . TYR A 1 97 ? 1.551 47.639 28.605 1.00 14.14 737 TYR A N 1
ATOM 718 C CA . TYR A 1 97 ? 1.052 46.350 28.106 1.00 13.85 737 TYR A CA 1
ATOM 719 C C . TYR A 1 97 ? -0.029 45.786 29.033 1.00 14.35 737 TYR A C 1
ATOM 720 O O . TYR A 1 97 ? -1.103 45.414 28.575 1.00 13.71 737 TYR A O 1
ATOM 729 N N . ARG A 1 98 ? 0.255 45.766 30.335 1.00 15.15 738 ARG A N 1
ATOM 730 C CA . ARG A 1 98 ? -0.724 45.359 31.343 1.00 16.63 738 ARG A CA 1
ATOM 731 C C . ARG A 1 98 ? -2.038 46.129 31.208 1.00 15.88 738 ARG A C 1
ATOM 732 O O . ARG A 1 98 ? -3.120 45.548 31.334 1.00 16.32 738 ARG A O 1
ATOM 740 N N . SER A 1 99 ? -1.941 47.436 30.970 1.00 15.70 739 SER A N 1
ATOM 741 C CA . SER A 1 99 ? -3.135 48.271 30.870 1.00 15.31 739 SER A CA 1
ATOM 742 C C . SER A 1 99 ? -3.950 47.903 29.633 1.00 14.40 739 SER A C 1
ATOM 743 O O . SER A 1 99 ? -5.182 47.933 29.669 1.00 14.67 739 SER A O 1
ATOM 746 N N . VAL A 1 100 ? -3.263 47.545 28.547 1.00 13.58 740 VAL A N 1
ATOM 747 C CA . VAL A 1 100 ? -3.946 47.170 27.307 1.00 12.65 740 VAL A CA 1
ATOM 748 C C . VAL A 1 100 ? -4.656 45.823 27.483 1.00 12.21 740 VAL A C 1
ATOM 749 O O . VAL A 1 100 ? -5.809 45.670 27.083 1.00 12.83 740 VAL A O 1
ATOM 753 N N . ILE A 1 101 ? -3.963 44.857 28.090 1.00 12.39 741 ILE A N 1
ATOM 754 C CA . ILE A 1 101 ? -4.547 43.546 28.386 1.00 12.78 741 ILE A CA 1
ATOM 755 C C . ILE A 1 101 ? -5.831 43.707 29.208 1.00 12.96 741 ILE A C 1
ATOM 756 O O . ILE A 1 101 ? -6.861 43.100 28.896 1.00 12.81 741 ILE A O 1
ATOM 761 N N . GLN A 1 102 ? -5.766 44.537 30.250 1.00 13.22 742 GLN A N 1
ATOM 762 C CA . GLN A 1 102 ? -6.911 44.737 31.132 1.00 14.14 742 GLN A CA 1
ATOM 763 C C . GLN A 1 102 ? -8.052 45.422 30.381 1.00 13.28 742 GLN A C 1
ATOM 764 O O . GLN A 1 102 ? -9.208 44.991 30.470 1.00 13.90 742 GLN A O 1
ATOM 770 N N . ALA A 1 103 ? -7.723 46.475 29.637 1.00 13.00 743 ALA A N 1
ATOM 771 C CA . ALA A 1 103 ? -8.745 47.304 28.984 1.00 12.18 743 ALA A CA 1
ATOM 772 C C . ALA A 1 103 ? -9.491 46.540 27.899 1.00 11.75 743 ALA A C 1
ATOM 773 O O . ALA A 1 103 ? -10.685 46.782 27.659 1.00 11.61 743 ALA A O 1
ATOM 775 N N . CYS A 1 104 ? -8.778 45.637 27.230 1.00 10.99 744 CYS A N 1
ATOM 776 C CA . CYS A 1 104 ? -9.357 44.867 26.130 1.00 10.49 744 CYS A CA 1
ATOM 777 C C . CYS A 1 104 ? -9.986 43.554 26.600 1.00 9.89 744 CYS A C 1
ATOM 778 O O . CYS A 1 104 ? -10.315 42.697 25.783 1.00 10.00 744 CYS A O 1
ATOM 781 N N . ALA A 1 105 ? -10.150 43.403 27.918 1.00 9.97 745 ALA A N 1
ATOM 782 C CA . ALA A 1 105 ? -10.876 42.264 28.488 1.00 9.94 745 ALA A CA 1
ATOM 783 C C . ALA A 1 105 ? -10.203 40.923 28.182 1.00 9.67 745 ALA A C 1
ATOM 784 O O . ALA A 1 105 ? -10.870 39.886 28.032 1.00 9.84 745 ALA A O 1
ATOM 786 N N . LEU A 1 106 ? -8.874 40.950 28.098 1.00 9.82 746 LEU A N 1
ATOM 787 C CA . LEU A 1 106 ? -8.118 39.740 27.765 1.00 9.44 746 LEU A CA 1
ATOM 788 C C . LEU A 1 106 ? -7.780 38.821 28.948 1.00 9.70 746 LEU A C 1
ATOM 789 O O . LEU A 1 106 ? -7.403 37.667 28.733 1.00 9.86 746 LEU A O 1
ATOM 794 N N . LEU A 1 107 ? -7.912 39.303 30.186 1.00 9.71 747 LEU A N 1
ATOM 795 C CA . LEU A 1 107 ? -7.498 38.470 31.320 1.00 10.33 747 LEU A CA 1
ATOM 796 C C . LEU A 1 107 ? -8.233 37.118 31.371 1.00 10.43 747 LEU A C 1
ATOM 797 O O . LEU A 1 107 ? -7.589 36.084 31.560 1.00 10.41 747 LEU A O 1
ATOM 802 N N . PRO A 1 108 ? -9.575 37.113 31.208 1.00 10.80 748 PRO A N 1
ATOM 803 C CA . PRO A 1 108 ? -10.258 35.815 31.202 1.00 10.79 748 PRO A CA 1
ATOM 804 C C . PRO A 1 108 ? -9.761 34.865 30.113 1.00 10.87 748 PRO A C 1
ATOM 805 O O . PRO A 1 108 ? -9.773 33.645 30.311 1.00 11.44 748 PRO A O 1
ATOM 809 N N . ASP A 1 109 ? -9.322 35.411 28.982 1.00 10.22 749 ASP A N 1
ATOM 810 C CA . ASP A 1 109 ? -8.792 34.575 27.907 1.00 10.39 749 ASP A CA 1
ATOM 811 C C . ASP A 1 109 ? -7.430 34.025 28.288 1.00 9.95 749 ASP A C 1
ATOM 812 O O . ASP A 1 109 ? -7.179 32.826 28.154 1.00 10.32 749 ASP A O 1
ATOM 817 N N . LEU A 1 110 ? -6.543 34.900 28.760 1.00 9.70 750 LEU A N 1
ATOM 818 C CA . LEU A 1 110 ? -5.184 34.464 29.083 1.00 10.28 750 LEU A CA 1
ATOM 819 C C . LEU A 1 110 ? -5.223 33.376 30.136 1.00 10.70 750 LEU A C 1
ATOM 820 O O . LEU A 1 110 ? -4.438 32.441 30.085 1.00 11.24 750 LEU A O 1
ATOM 825 N N . GLU A 1 111 ? -6.146 33.510 31.085 1.00 11.13 751 GLU A N 1
ATOM 826 C CA . GLU A 1 111 ? -6.243 32.593 32.223 1.00 13.24 751 GLU A CA 1
ATOM 827 C C . GLU A 1 111 ? -6.465 31.126 31.824 1.00 13.10 751 GLU A C 1
ATOM 828 O O . GLU A 1 111 ? -6.145 30.205 32.591 1.00 13.56 751 GLU A O 1
ATOM 834 N N . ILE A 1 112 ? -7.048 30.907 30.646 1.00 13.25 752 ILE A N 1
ATOM 835 C CA . ILE A 1 112 ? -7.286 29.541 30.176 1.00 13.60 752 ILE A CA 1
ATOM 836 C C . ILE A 1 112 ? -6.351 29.089 29.049 1.00 12.72 752 ILE A C 1
ATOM 837 O O . ILE A 1 112 ? -6.528 28.005 28.489 1.00 13.01 752 ILE A O 1
ATOM 842 N N . LEU A 1 113 ? -5.350 29.910 28.736 1.00 11.82 753 LEU A N 1
ATOM 843 C CA . LEU A 1 113 ? -4.374 29.556 27.708 1.00 11.20 753 LEU A CA 1
ATOM 844 C C . LEU A 1 113 ? -3.159 28.869 28.321 1.00 11.11 753 LEU A C 1
ATOM 845 O O . LEU A 1 113 ? -2.693 29.262 29.402 1.00 11.58 753 LEU A O 1
ATOM 850 N N . PRO A 1 114 ? -2.634 27.840 27.635 1.00 10.74 754 PRO A N 1
ATOM 851 C CA . PRO A 1 114 ? -1.569 27.014 28.220 1.00 10.65 754 PRO A CA 1
ATOM 852 C C . PRO A 1 114 ? -0.276 27.753 28.545 1.00 10.69 754 PRO A C 1
ATOM 853 O O . PRO A 1 114 ? 0.442 27.335 29.460 1.00 10.78 754 PRO A O 1
ATOM 857 N N . SER A 1 115 ? 0.028 28.822 27.807 1.00 10.52 755 SER A N 1
ATOM 858 C CA . SER A 1 115 ? 1.213 29.623 28.111 1.00 10.69 755 SER A CA 1
ATOM 859 C C . SER A 1 115 ? 0.888 31.108 28.250 1.00 10.45 755 SER A C 1
ATOM 860 O O . SER A 1 115 ? 1.753 31.966 28.041 1.00 11.19 755 SER A O 1
ATOM 863 N N . GLY A 1 116 ? -0.355 31.412 28.621 1.00 10.50 756 GLY A N 1
ATOM 864 C CA . GLY A 1 116 ? -0.783 32.808 28.745 1.00 10.57 756 GLY A CA 1
ATOM 865 C C . GLY A 1 116 ? -0.541 33.493 27.420 1.00 10.37 756 GLY A C 1
ATOM 866 O O . GLY A 1 116 ? -0.835 32.929 26.363 1.00 10.17 756 GLY A O 1
ATOM 867 N N . ASP A 1 117 ? 0.006 34.707 27.460 1.00 10.24 757 ASP A N 1
ATOM 868 C CA . ASP A 1 117 ? 0.217 35.441 26.215 1.00 10.94 757 ASP A CA 1
ATOM 869 C C . ASP A 1 117 ? 1.300 34.833 25.302 1.00 11.23 757 ASP A C 1
ATOM 870 O O . ASP A 1 117 ? 1.400 35.204 24.133 1.00 11.64 757 ASP A O 1
ATOM 875 N N . ARG A 1 118 ? 2.096 33.899 25.818 1.00 11.10 758 ARG A N 1
ATOM 876 C CA . ARG A 1 118 ? 3.109 33.265 24.966 1.00 12.19 758 ARG A CA 1
ATOM 877 C C . ARG A 1 118 ? 2.522 32.110 24.157 1.00 12.30 758 ARG A C 1
ATOM 878 O O . ARG A 1 118 ? 3.204 31.501 23.327 1.00 13.16 758 ARG A O 1
ATOM 886 N N . THR A 1 119 ? 1.239 31.833 24.377 1.00 12.04 759 THR A N 1
ATOM 887 C CA . THR A 1 119 ? 0.547 30.784 23.643 1.00 11.63 759 THR A CA 1
ATOM 888 C C . THR A 1 119 ? 0.542 31.091 22.153 1.00 11.94 759 THR A C 1
ATOM 889 O O . THR A 1 119 ? 0.176 32.193 21.733 1.00 11.45 759 THR A O 1
ATOM 893 N N . GLU A 1 120 ? 0.955 30.102 21.367 1.00 12.59 760 GLU A N 1
ATOM 894 C CA . GLU A 1 120 ? 0.875 30.178 19.913 1.00 14.23 760 GLU A CA 1
ATOM 895 C C . GLU A 1 120 ? -0.575 30.104 19.478 1.00 14.40 760 GLU A C 1
ATOM 896 O O . GLU A 1 120 ? -1.301 29.175 19.840 1.00 14.15 760 GLU A O 1
ATOM 902 N N . ILE A 1 121 ? -0.994 31.114 18.720 1.00 14.30 761 ILE A N 1
ATOM 903 C CA . ILE A 1 121 ? -2.339 31.180 18.180 1.00 14.76 761 ILE A CA 1
ATOM 904 C C . ILE A 1 121 ? -2.233 31.230 16.640 1.00 16.59 761 ILE A C 1
ATOM 905 O O . ILE A 1 121 ? -1.136 31.313 16.081 1.00 17.34 761 ILE A O 1
ATOM 910 N N . GLY A 1 122 ? -3.368 31.169 15.963 1.00 18.33 762 GLY A N 1
ATOM 911 C CA . GLY A 1 122 ? -3.360 31.080 14.506 1.00 19.64 762 GLY A CA 1
ATOM 912 C C . GLY A 1 122 ? -3.192 29.643 14.048 1.00 20.81 762 GLY A C 1
ATOM 913 O O . GLY A 1 122 ? -3.490 28.704 14.794 1.00 20.60 762 GLY A O 1
ATOM 914 N N . GLU A 1 123 ? -2.707 29.465 12.821 1.00 21.19 763 GLU A N 1
ATOM 915 C CA . GLU A 1 123 ? -2.592 28.128 12.247 1.00 22.41 763 GLU A CA 1
ATOM 916 C C . GLU A 1 123 ? -1.771 27.191 13.126 1.00 22.48 763 GLU A C 1
ATOM 917 O O . GLU A 1 123 ? -0.692 27.546 13.612 1.00 22.46 763 GLU A O 1
ATOM 923 N N . LYS A 1 124 ? -2.322 26.003 13.347 1.00 22.84 764 LYS A N 1
ATOM 924 C CA . LYS A 1 124 ? -1.644 24.926 14.072 1.00 23.27 764 LYS A CA 1
ATOM 925 C C . LYS A 1 124 ? -1.428 25.209 15.565 1.00 22.51 764 LYS A C 1
ATOM 926 O O . LYS A 1 124 ? -0.742 24.450 16.251 1.00 22.91 764 LYS A O 1
ATOM 932 N N . GLY A 1 125 ? -2.017 26.299 16.057 1.00 21.30 765 GLY A N 1
ATOM 933 C CA . GLY A 1 125 ? -1.975 26.645 17.482 1.00 19.96 765 GLY A CA 1
ATOM 934 C C . GLY A 1 125 ? -3.353 26.604 18.113 1.00 19.02 765 GLY A C 1
ATOM 935 O O . GLY A 1 125 ? -4.263 25.939 17.611 1.00 18.40 765 GLY A O 1
ATOM 936 N N . VAL A 1 126 ? -3.519 27.325 19.217 1.00 18.33 766 VAL A N 1
ATOM 937 C CA . VAL A 1 126 ? -4.804 27.368 19.898 1.00 18.30 766 VAL A CA 1
ATOM 938 C C . VAL A 1 126 ? -5.842 28.066 19.020 1.00 18.25 766 VAL A C 1
ATOM 939 O O . VAL A 1 126 ? -5.567 29.104 18.413 1.00 18.14 766 VAL A O 1
ATOM 943 N N . ASN A 1 127 ? -7.028 27.473 18.973 1.00 18.44 767 ASN A N 1
ATOM 944 C CA . ASN A 1 127 ? -8.136 27.944 18.156 1.00 19.28 767 ASN A CA 1
ATOM 945 C C . ASN A 1 127 ? -8.993 28.942 18.933 1.00 18.44 767 ASN A C 1
ATOM 946 O O . ASN A 1 127 ? -9.828 28.544 19.740 1.00 19.83 767 ASN A O 1
ATOM 951 N N . LEU A 1 128 ? -8.780 30.233 18.689 1.00 17.01 768 LEU A N 1
ATOM 952 C CA . LEU A 1 128 ? -9.517 31.285 19.385 1.00 15.41 768 LEU A CA 1
ATOM 953 C C . LEU A 1 128 ? -10.941 31.453 18.847 1.00 14.77 768 LEU A C 1
ATOM 954 O O . LEU A 1 128 ? -11.191 31.264 17.648 1.00 15.15 768 LEU A O 1
ATOM 959 N N . SER A 1 129 ? -11.866 31.821 19.734 1.00 14.00 769 SER A N 1
ATOM 960 C CA . SER A 1 129 ? -13.237 32.117 19.332 1.00 13.84 769 SER A CA 1
ATOM 961 C C . SER A 1 129 ? -13.299 33.479 18.648 1.00 13.02 769 SER A C 1
ATOM 962 O O . SER A 1 129 ? -12.342 34.259 18.710 1.00 12.76 769 SER A O 1
ATOM 965 N N . GLY A 1 130 ? -14.439 33.780 18.030 1.00 12.68 770 GLY A N 1
ATOM 966 C CA . GLY A 1 130 ? -14.630 35.073 17.379 1.00 12.34 770 GLY A CA 1
ATOM 967 C C . GLY A 1 130 ? -14.428 36.225 18.349 1.00 12.04 770 GLY A C 1
ATOM 968 O O . GLY A 1 130 ? -13.782 37.221 18.009 1.00 11.97 770 GLY A O 1
ATOM 969 N N . GLY A 1 131 ? -14.964 36.081 19.561 1.00 12.13 771 GLY A N 1
ATOM 970 C CA . GLY A 1 131 ? -14.812 37.110 20.585 1.00 11.33 771 GLY A CA 1
ATOM 971 C C . GLY A 1 131 ? -13.356 37.275 21.007 1.00 11.08 771 GLY A C 1
ATOM 972 O O . GLY A 1 131 ? -12.868 38.396 21.162 1.00 11.43 771 GLY A O 1
ATOM 973 N N . GLN A 1 132 ? -12.656 36.156 21.185 1.00 10.93 772 GLN A N 1
ATOM 974 C CA . GLN A 1 132 ? -11.241 36.208 21.567 1.00 10.34 772 GLN A CA 1
ATOM 975 C C . GLN A 1 132 ? -10.394 36.890 20.494 1.00 10.01 772 GLN A C 1
ATOM 976 O O . GLN A 1 132 ? -9.537 37.712 20.809 1.00 10.51 772 GLN A O 1
ATOM 982 N N . LYS A 1 133 ? -10.633 36.542 19.231 1.00 9.65 773 LYS A N 1
ATOM 983 C CA . LYS A 1 133 ? -9.891 37.169 18.133 1.00 10.02 773 LYS A CA 1
ATOM 984 C C . LYS A 1 133 ? -10.134 38.676 18.113 1.00 9.35 773 LYS A C 1
ATOM 985 O O . LYS A 1 133 ? -9.217 39.465 17.853 1.00 10.10 773 LYS A O 1
ATOM 991 N N . GLN A 1 134 ? -11.376 39.076 18.378 1.00 8.74 774 GLN A N 1
ATOM 992 C CA . GLN A 1 134 ? -11.720 40.490 18.367 1.00 8.72 774 GLN A CA 1
ATOM 993 C C . GLN A 1 134 ? -10.985 41.239 19.483 1.00 8.56 774 GLN A C 1
ATOM 994 O O . GLN A 1 134 ? -10.507 42.360 19.274 1.00 9.19 774 GLN A O 1
ATOM 1000 N N . ARG A 1 135 ? -10.867 40.614 20.659 1.00 8.69 775 ARG A N 1
ATOM 1001 C CA . ARG A 1 135 ? -10.151 41.263 21.758 1.00 8.47 775 ARG A CA 1
ATOM 1002 C C . ARG A 1 135 ? -8.652 41.406 21.456 1.00 8.50 775 ARG A C 1
ATOM 1003 O O . ARG A 1 135 ? -8.036 42.418 21.808 1.00 9.24 775 ARG A O 1
ATOM 1011 N N . VAL A 1 136 ? -8.084 40.408 20.776 1.00 8.10 776 VAL A N 1
ATOM 1012 C CA . VAL A 1 136 ? -6.688 40.476 20.339 1.00 8.39 776 VAL A CA 1
ATOM 1013 C C . VAL A 1 136 ? -6.518 41.588 19.306 1.00 8.58 776 VAL A C 1
ATOM 1014 O O . VAL A 1 136 ? -5.561 42.350 19.372 1.00 9.52 776 VAL A O 1
ATOM 1018 N N . SER A 1 137 ? -7.460 41.683 18.371 1.00 8.22 777 SER A N 1
ATOM 1019 C CA . SER A 1 137 ? -7.421 42.717 17.338 1.00 8.22 777 SER A CA 1
ATOM 1020 C C . SER A 1 137 ? -7.522 44.119 17.939 1.00 7.89 777 SER A C 1
ATOM 1021 O O . SER A 1 137 ? -6.799 45.034 17.536 1.00 8.70 777 SER A O 1
ATOM 1024 N N . LEU A 1 138 ? -8.408 44.280 18.921 1.00 8.22 778 LEU A N 1
ATOM 1025 C CA . LEU A 1 138 ? -8.498 45.545 19.636 1.00 8.27 778 LEU A CA 1
ATOM 1026 C C . LEU A 1 138 ? -7.162 45.857 20.318 1.00 8.31 778 LEU A C 1
ATOM 1027 O O . LEU A 1 138 ? -6.656 46.980 20.215 1.00 9.00 778 LEU A O 1
ATOM 1032 N N . ALA A 1 139 ? -6.582 44.861 20.998 1.00 8.35 779 ALA A N 1
ATOM 1033 C CA . ALA A 1 139 ? -5.331 45.096 21.734 1.00 8.75 779 ALA A CA 1
ATOM 1034 C C . ALA A 1 139 ? -4.177 45.470 20.809 1.00 9.32 779 ALA A C 1
ATOM 1035 O O . ALA A 1 139 ? -3.359 46.327 21.152 1.00 10.45 779 ALA A O 1
ATOM 1037 N N . ARG A 1 140 ? -4.127 44.840 19.635 1.00 9.31 780 ARG A N 1
ATOM 1038 C CA . ARG A 1 140 ? -3.120 45.169 18.627 1.00 9.59 780 ARG A CA 1
ATOM 1039 C C . ARG A 1 140 ? -3.172 46.665 18.294 1.00 9.92 780 ARG A C 1
ATOM 1040 O O . ARG A 1 140 ? -2.134 47.342 18.278 1.00 10.72 780 ARG A O 1
ATOM 1048 N N . ALA A 1 141 ? -4.376 47.182 18.040 1.00 10.04 781 ALA A N 1
ATOM 1049 C CA . ALA A 1 141 ? -4.521 48.609 17.714 1.00 10.21 781 ALA A CA 1
ATOM 1050 C C . ALA A 1 141 ? -4.207 49.493 18.925 1.00 10.61 781 ALA A C 1
ATOM 1051 O O . ALA A 1 141 ? -3.457 50.468 18.812 1.00 11.17 781 ALA A O 1
ATOM 1053 N N . VAL A 1 142 ? -4.775 49.152 20.083 1.00 10.25 782 VAL A N 1
ATOM 1054 C CA . VAL A 1 142 ? -4.568 49.976 21.279 1.00 10.90 782 VAL A CA 1
ATOM 1055 C C . VAL A 1 142 ? -3.089 50.029 21.647 1.00 11.06 782 VAL A C 1
ATOM 1056 O O . VAL A 1 142 ? -2.577 51.092 22.009 1.00 11.76 782 VAL A O 1
ATOM 1060 N N . TYR A 1 143 ? -2.398 48.891 21.545 1.00 11.41 783 TYR A N 1
ATOM 1061 C CA . TYR A 1 143 ? -0.993 48.853 21.930 1.00 11.97 783 TYR A CA 1
ATOM 1062 C C . TYR A 1 143 ? -0.126 49.804 21.086 1.00 12.19 783 TYR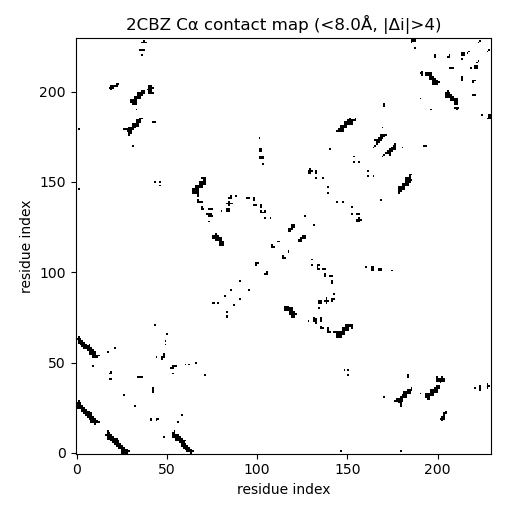 A C 1
ATOM 1063 O O . TYR A 1 143 ? 0.862 50.361 21.585 1.00 13.45 783 TYR A O 1
ATOM 1072 N N . SER A 1 144 ? -0.508 49.994 19.821 1.00 12.91 784 SER A N 1
ATOM 1073 C CA . SER A 1 144 ? 0.278 50.828 18.905 1.00 13.75 784 SER A CA 1
ATOM 1074 C C . SER A 1 144 ? 0.246 52.314 19.280 1.00 14.56 784 SER A C 1
ATOM 1075 O O . SER A 1 144 ? 1.085 53.101 18.809 1.00 15.42 784 SER A O 1
ATOM 1078 N N . ASN A 1 145 ? -0.722 52.689 20.121 1.00 14.79 785 ASN A N 1
ATOM 1079 C CA . ASN A 1 145 ? -0.822 54.048 20.666 1.00 15.21 785 ASN A CA 1
ATOM 1080 C C . ASN A 1 145 ? -0.769 55.110 19.567 1.00 15.03 785 ASN A C 1
ATOM 1081 O O . ASN A 1 145 ? 0.048 56.037 19.605 1.00 15.61 785 ASN A O 1
ATOM 1086 N N . ALA A 1 146 ? -1.651 54.959 18.587 1.00 14.51 786 ALA A N 1
ATOM 1087 C CA . ALA A 1 146 ? -1.742 55.912 17.483 1.00 14.21 786 ALA A CA 1
ATOM 1088 C C . ALA A 1 146 ? -2.484 57.173 17.905 1.00 14.29 786 ALA A C 1
ATOM 1089 O O . ALA A 1 146 ? -3.102 57.213 18.966 1.00 14.27 786 ALA A O 1
ATOM 1091 N N . ASP A 1 147 ? -2.428 58.196 17.055 1.00 13.75 787 ASP A N 1
ATOM 1092 C CA . ASP A 1 147 ? -3.140 59.445 17.305 1.00 13.99 787 ASP A CA 1
ATOM 1093 C C . ASP A 1 147 ? -4.617 59.337 16.948 1.00 13.46 787 ASP A C 1
ATOM 1094 O O . ASP A 1 147 ? -5.460 59.996 17.559 1.00 13.27 787 ASP A O 1
ATOM 1099 N N . ILE A 1 148 ? -4.906 58.518 15.939 1.00 12.46 788 ILE A N 1
ATOM 1100 C CA . ILE A 1 148 ? -6.251 58.361 15.389 1.00 12.09 788 ILE A CA 1
ATOM 1101 C C . ILE A 1 148 ? -6.591 56.879 15.364 1.00 11.29 788 ILE A C 1
ATOM 1102 O O . ILE A 1 148 ? -5.762 56.064 14.945 1.00 11.65 788 ILE A O 1
ATOM 1107 N N . TYR A 1 149 ? -7.809 56.540 15.804 1.00 10.32 789 TYR A N 1
ATOM 1108 C CA . TYR A 1 149 ? -8.308 55.155 15.795 1.00 9.79 789 TYR A CA 1
ATOM 1109 C C . TYR A 1 149 ? -9.506 55.022 14.882 1.00 9.43 789 TYR A C 1
ATOM 1110 O O . TYR A 1 149 ? -10.455 55.787 15.003 1.00 9.63 789 TYR A O 1
ATOM 1119 N N . LEU A 1 150 ? -9.445 54.051 13.972 1.00 8.93 790 LEU A N 1
ATOM 1120 C CA . LEU A 1 150 ? -10.569 53.737 13.099 1.00 8.75 790 LEU A CA 1
ATOM 1121 C C . LEU A 1 150 ? -11.102 52.381 13.520 1.00 8.73 790 LEU A C 1
ATOM 1122 O O . LEU A 1 150 ? -10.439 51.372 13.292 1.00 9.05 790 LEU A O 1
ATOM 1127 N N . PHE A 1 151 ? -12.288 52.370 14.137 1.00 8.43 791 PHE A N 1
ATOM 1128 C CA . PHE A 1 151 ? -12.905 51.137 14.642 1.00 8.73 791 PHE A CA 1
ATOM 1129 C C . PHE A 1 151 ? -14.024 50.714 13.705 1.00 8.88 791 PHE A C 1
ATOM 1130 O O . PHE A 1 151 ? -15.009 51.447 13.551 1.00 8.91 791 PHE A O 1
ATOM 1138 N N . ASP A 1 152 ? -13.891 49.543 13.085 1.00 8.30 792 ASP A N 1
ATOM 1139 C CA . ASP A 1 152 ? -14.940 49.077 12.187 1.00 8.34 792 ASP A CA 1
ATOM 1140 C C . ASP A 1 152 ? -15.864 48.095 12.912 1.00 8.50 792 ASP A C 1
ATOM 1141 O O . ASP A 1 152 ? -15.629 46.887 12.903 1.00 8.31 792 ASP A O 1
ATOM 1146 N N . ASP A 1 153 ? -16.889 48.639 13.576 1.00 8.91 793 ASP A N 1
ATOM 1147 C CA . ASP A 1 153 ? -17.915 47.826 14.243 1.00 9.01 793 ASP A CA 1
ATOM 1148 C C . ASP A 1 153 ? -17.252 46.943 15.312 1.00 9.13 793 ASP A C 1
ATOM 1149 O O . ASP A 1 153 ? -17.362 45.706 15.294 1.00 9.93 793 ASP A O 1
ATOM 1154 N N . PRO A 1 154 ? -16.548 47.587 16.259 1.00 9.32 794 PRO A N 1
ATOM 1155 C CA . PRO A 1 154 ? -15.606 46.864 17.124 1.00 9.37 794 PRO A CA 1
ATOM 1156 C C . PRO A 1 154 ? -16.236 45.998 18.217 1.00 10.27 794 PRO A C 1
ATOM 1157 O O . PRO A 1 154 ? -15.528 45.216 18.848 1.00 10.50 794 PRO A O 1
ATOM 1161 N N . LEU A 1 155 ? -17.527 46.176 18.474 1.00 10.37 795 LEU A N 1
ATOM 1162 C CA . LEU A 1 155 ? -18.174 45.399 19.538 1.00 10.93 795 LEU A CA 1
ATOM 1163 C C . LEU A 1 155 ? -19.062 44.283 18.991 1.00 10.99 795 LEU A C 1
ATOM 1164 O O . LEU A 1 155 ? -19.666 43.532 19.754 1.00 11.77 795 LEU A O 1
ATOM 1169 N N . SER A 1 156 ? -19.119 44.148 17.666 1.00 11.04 796 SER A N 1
ATOM 1170 C CA . SER A 1 156 ? -20.050 43.201 17.047 1.00 11.79 796 SER A CA 1
ATOM 1171 C C . SER A 1 156 ? -19.781 41.744 17.449 1.00 12.22 796 SER A C 1
ATOM 1172 O O . SER A 1 156 ? -20.717 40.960 17.653 1.00 13.03 796 SER A O 1
ATOM 1175 N N . ALA A 1 157 ? -18.503 41.388 17.566 1.00 12.10 797 ALA A N 1
ATOM 1176 C CA . ALA A 1 157 ? -18.110 39.998 17.799 1.00 12.51 797 ALA A CA 1
ATOM 1177 C C . ALA A 1 157 ? -17.985 39.600 19.269 1.00 12.91 797 ALA A C 1
ATOM 1178 O O . ALA A 1 157 ? -17.669 38.447 19.575 1.00 13.03 797 ALA A O 1
ATOM 1180 N N . VAL A 1 158 ? -18.220 40.548 20.173 1.00 12.70 798 VAL A N 1
ATOM 1181 C CA . VAL A 1 158 ? -18.132 40.267 21.605 1.00 13.02 798 VAL A CA 1
ATOM 1182 C C . VAL A 1 158 ? -19.512 40.376 22.243 1.00 13.71 798 VAL A C 1
ATOM 1183 O O . VAL A 1 158 ? -20.416 41.030 21.695 1.00 13.46 798 VAL A O 1
ATOM 1187 N N . ASP A 1 159 ? -19.689 39.728 23.389 1.00 14.32 799 ASP A N 1
ATOM 1188 C CA . ASP A 1 159 ? -20.990 39.799 24.048 1.00 15.02 799 ASP A CA 1
ATOM 1189 C C . ASP A 1 159 ? -21.250 41.193 24.643 1.00 15.01 799 ASP A C 1
ATOM 1190 O O . ASP A 1 159 ? -20.363 42.055 24.644 1.00 14.75 799 ASP A O 1
ATOM 1195 N N . ALA A 1 160 ? -22.466 41.420 25.133 1.00 15.16 800 ALA A N 1
ATOM 1196 C CA . ALA A 1 160 ? -22.856 42.752 25.602 1.00 15.40 800 ALA A CA 1
ATOM 1197 C C . ALA A 1 160 ? -22.033 43.235 26.800 1.00 15.46 800 ALA A C 1
ATOM 1198 O O . ALA A 1 160 ? -21.669 44.409 26.873 1.00 15.40 800 ALA A O 1
ATOM 1200 N N . HIS A 1 161 ? -21.741 42.328 27.730 1.00 16.02 801 HIS A N 1
ATOM 1201 C CA . HIS A 1 161 ? -20.966 42.663 28.930 1.00 16.76 801 HIS A CA 1
ATOM 1202 C C . HIS A 1 161 ? -19.526 43.042 28.581 1.00 15.83 801 HIS A C 1
ATOM 1203 O O . HIS A 1 161 ? -19.011 44.073 29.032 1.00 16.07 801 HIS A O 1
ATOM 1210 N N . VAL A 1 162 ? -18.892 42.213 27.759 1.00 14.94 802 VAL A N 1
ATOM 1211 C CA . VAL A 1 162 ? -17.544 42.494 27.280 1.00 14.44 802 VAL A CA 1
ATOM 1212 C C . VAL A 1 162 ? -17.548 43.792 26.473 1.00 13.65 802 VAL A C 1
ATOM 1213 O O . VAL A 1 162 ? -16.649 44.628 26.620 1.00 13.46 802 VAL A O 1
ATOM 1217 N N . GLY A 1 163 ? -18.577 43.971 25.643 1.00 12.92 803 GLY A N 1
ATOM 1218 C CA . GLY A 1 163 ? -18.706 45.186 24.831 1.00 12.96 803 GLY A CA 1
ATOM 1219 C C . GLY A 1 163 ? -18.747 46.436 25.692 1.00 13.14 803 GLY A C 1
ATOM 1220 O O . GLY A 1 163 ? -18.117 47.443 25.379 1.00 12.68 803 GLY A O 1
ATOM 1221 N N . LYS A 1 164 ? -19.491 46.365 26.792 1.00 13.42 804 LYS A N 1
ATOM 1222 C CA . LYS A 1 164 ? -19.585 47.493 27.713 1.00 14.57 804 LYS A CA 1
ATOM 1223 C C . LYS A 1 164 ? -18.216 47.804 28.323 1.00 14.79 804 LYS A C 1
ATOM 1224 O O . LYS A 1 164 ? -17.828 48.973 28.430 1.00 14.84 804 LYS A O 1
ATOM 1230 N N . HIS A 1 165 ? -17.487 46.751 28.701 1.00 14.56 805 HIS A N 1
ATOM 1231 C CA . HIS A 1 165 ? -16.143 46.902 29.255 1.00 14.92 805 HIS A CA 1
ATOM 1232 C C . HIS A 1 165 ? -15.237 47.609 28.251 1.00 14.23 805 HIS A C 1
ATOM 1233 O O . HIS A 1 165 ? -14.492 48.522 28.615 1.00 14.71 805 HIS A O 1
ATOM 1240 N N . ILE A 1 166 ? -15.297 47.180 26.991 1.00 13.17 806 ILE A N 1
ATOM 1241 C CA . ILE A 1 166 ? -14.431 47.739 25.956 1.00 13.25 806 ILE A CA 1
ATOM 1242 C C . ILE A 1 166 ? -14.818 49.187 25.663 1.00 12.74 806 ILE A C 1
ATOM 1243 O O . ILE A 1 166 ? -13.947 50.051 25.511 1.00 12.83 806 ILE A O 1
ATOM 1248 N N . PHE A 1 167 ? -16.116 49.471 25.599 1.00 12.69 807 PHE A N 1
ATOM 1249 C CA . PHE A 1 167 ? -16.516 50.862 25.398 1.00 13.18 807 PHE A CA 1
ATOM 1250 C C . PHE A 1 167 ? -16.003 51.754 26.528 1.00 14.13 807 PHE A C 1
ATOM 1251 O O . PHE A 1 167 ? -15.449 52.828 26.284 1.00 14.59 807 PHE A O 1
ATOM 1259 N N . GLU A 1 168 ? -16.182 51.299 27.762 1.00 15.06 808 GLU A N 1
ATOM 1260 C CA . GLU A 1 168 ? -15.787 52.105 28.914 1.00 16.68 808 GLU A CA 1
ATOM 1261 C C . GLU A 1 168 ? -14.276 52.278 29.015 1.00 16.70 808 GLU A C 1
ATOM 1262 O O . GLU A 1 168 ? -13.794 53.361 29.349 1.00 17.39 808 GLU A O 1
ATOM 1268 N N . ASN A 1 169 ? -13.531 51.218 28.712 1.00 16.33 809 ASN A N 1
ATOM 1269 C CA . ASN A 1 169 ? -12.085 51.209 28.930 1.00 16.58 809 ASN A CA 1
ATOM 1270 C C . ASN A 1 169 ? -11.222 51.580 27.738 1.00 15.99 809 ASN A C 1
ATOM 1271 O O . ASN A 1 169 ? -10.063 51.987 27.914 1.00 16.13 809 ASN A O 1
ATOM 1276 N N . VAL A 1 170 ? -11.776 51.435 26.534 1.00 14.62 810 VAL A N 1
ATOM 1277 C CA . VAL A 1 170 ? -11.019 51.653 25.301 1.00 14.48 810 VAL A CA 1
ATOM 1278 C C . VAL A 1 170 ? -11.580 52.790 24.446 1.00 14.64 810 VAL A C 1
ATOM 1279 O O . VAL A 1 170 ? -10.829 53.658 24.006 1.00 15.44 810 VAL A O 1
ATOM 1283 N N . ILE A 1 171 ? -12.891 52.781 24.209 1.00 13.97 811 ILE A N 1
ATOM 1284 C CA . ILE A 1 171 ? -13.470 53.643 23.171 1.00 14.13 811 ILE A CA 1
ATOM 1285 C C . ILE A 1 171 ? -13.977 54.990 23.680 1.00 14.76 811 ILE A C 1
ATOM 1286 O O . ILE A 1 171 ? -13.780 56.013 23.017 1.00 14.54 811 ILE A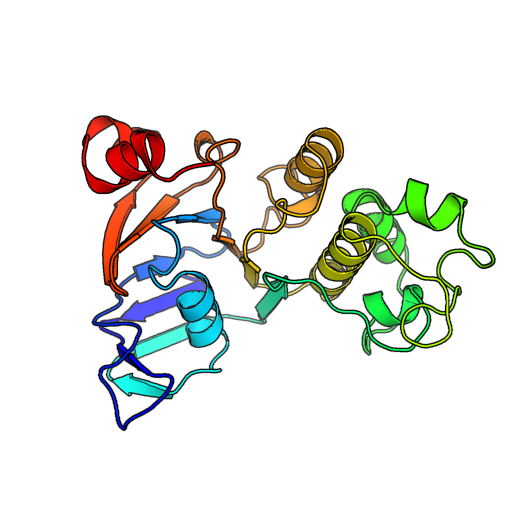 O 1
ATOM 1291 N N . GLY A 1 172 ? -14.613 54.978 24.851 1.00 15.36 812 GLY A N 1
ATOM 1292 C CA . GLY A 1 172 ? -15.372 56.131 25.336 1.00 17.05 812 GLY A CA 1
ATOM 1293 C C . GLY A 1 172 ? -14.592 57.211 26.066 1.00 18.31 812 GLY A C 1
ATOM 1294 O O . GLY A 1 172 ? -13.371 57.128 26.187 1.00 18.03 812 GLY A O 1
ATOM 1295 N N . PRO A 1 173 ? -15.307 58.236 26.571 1.00 19.65 813 PRO A N 1
ATOM 1296 C CA . PRO A 1 173 ? -14.711 59.419 27.207 1.00 20.95 813 PRO A CA 1
ATOM 1297 C C . PRO A 1 173 ? -13.923 59.157 28.499 1.00 21.93 813 PRO A C 1
ATOM 1298 O O . PRO A 1 173 ? -13.133 60.012 28.913 1.00 22.44 813 PRO A O 1
ATOM 1302 N N . LYS A 1 174 ? -14.136 57.999 29.123 1.00 22.63 814 LYS A N 1
ATOM 1303 C CA . LYS A 1 174 ? -13.372 57.616 30.314 1.00 23.11 814 LYS A CA 1
ATOM 1304 C C . LYS A 1 174 ? -12.358 56.515 30.009 1.00 22.71 814 LYS A C 1
ATOM 1305 O O . LYS A 1 174 ? -11.668 56.030 30.907 1.00 23.10 814 LYS A O 1
ATOM 1311 N N . GLY A 1 175 ? -12.267 56.129 28.739 1.00 21.74 815 GLY A N 1
ATOM 1312 C CA . GLY A 1 175 ? -11.339 55.084 28.324 1.00 20.63 815 GLY A CA 1
ATOM 1313 C C . GLY A 1 175 ? -9.920 55.584 28.167 1.00 19.77 815 GLY A C 1
ATOM 1314 O O . GLY A 1 175 ? -9.661 56.794 28.245 1.00 19.84 815 GLY A O 1
ATOM 1315 N N . MET A 1 176 ? -8.999 54.654 27.932 1.00 19.01 816 MET A N 1
ATOM 1316 C CA . MET A 1 176 ? -7.583 54.998 27.817 1.00 18.93 816 MET A CA 1
ATOM 1317 C C . MET A 1 176 ? -7.244 55.754 26.527 1.00 18.25 816 MET A C 1
ATOM 1318 O O . MET A 1 176 ? -6.146 56.301 26.403 1.00 18.51 816 MET A O 1
ATOM 1323 N N . LEU A 1 177 ? -8.184 55.798 25.579 1.00 17.28 817 LEU A N 1
ATOM 1324 C CA . LEU A 1 177 ? -7.974 56.541 24.334 1.00 16.61 817 LEU A CA 1
ATOM 1325 C C . LEU A 1 177 ? -8.795 57.833 24.300 1.00 16.97 817 LEU A C 1
ATOM 1326 O O . LEU A 1 177 ? -9.054 58.385 23.235 1.00 16.73 817 LEU A O 1
ATOM 1331 N N . LYS A 1 178 ? -9.189 58.319 25.477 1.00 17.55 818 LYS A N 1
ATOM 1332 C CA . LYS A 1 178 ? -10.088 59.472 25.576 1.00 18.38 818 LYS A CA 1
ATOM 1333 C C . LYS A 1 178 ? -9.549 60.748 24.921 1.00 18.35 818 LYS A C 1
ATOM 1334 O O . LYS A 1 178 ? -10.325 61.652 24.597 1.00 18.53 818 LYS A O 1
ATOM 1340 N N . ASN A 1 179 ? -8.231 60.816 24.733 1.00 18.39 819 ASN A N 1
ATOM 1341 C CA . ASN A 1 179 ? -7.595 61.988 24.117 1.00 18.56 819 ASN A CA 1
ATOM 1342 C C . ASN A 1 179 ? -7.315 61.817 22.632 1.00 17.74 819 ASN A C 1
ATOM 1343 O O . ASN A 1 179 ? -6.841 62.745 21.967 1.00 18.12 819 ASN A O 1
ATOM 1348 N N . LYS A 1 180 ? -7.620 60.632 22.108 1.00 16.00 820 LYS A N 1
ATOM 1349 C CA . LYS A 1 180 ? -7.367 60.339 20.705 1.00 14.89 820 LYS A CA 1
ATOM 1350 C C . LYS A 1 180 ? -8.580 60.717 19.872 1.00 14.23 820 LYS A C 1
ATOM 1351 O O . LYS A 1 180 ? -9.700 60.840 20.389 1.00 13.91 820 LYS A O 1
ATOM 1357 N N . THR A 1 181 ? -8.358 60.879 18.573 1.00 13.48 821 THR A N 1
ATOM 1358 C CA . THR A 1 181 ? -9.464 60.958 17.633 1.00 12.86 821 THR A CA 1
ATOM 1359 C C . THR A 1 181 ? -9.912 59.522 17.402 1.00 12.25 821 THR A C 1
ATOM 1360 O O . THR A 1 181 ? -9.090 58.652 17.121 1.00 12.37 821 THR A O 1
ATOM 1364 N N . ARG A 1 182 ? -11.215 59.284 17.519 1.00 11.78 822 ARG A N 1
ATOM 1365 C CA . ARG A 1 182 ? -11.750 57.933 17.387 1.00 11.03 822 ARG A CA 1
ATOM 1366 C C . ARG A 1 182 ? -12.933 57.966 16.447 1.00 10.95 822 ARG A C 1
ATOM 1367 O O . ARG A 1 182 ? -13.889 58.712 16.681 1.00 11.02 822 ARG A O 1
ATOM 1375 N N . ILE A 1 183 ? -12.853 57.187 15.368 1.00 10.31 823 ILE A N 1
ATOM 1376 C CA . ILE A 1 183 ? -13.963 57.054 14.428 1.00 10.72 823 ILE A CA 1
ATOM 1377 C C . ILE A 1 183 ? -14.566 55.683 14.679 1.00 10.73 823 ILE A C 1
ATOM 1378 O O . ILE A 1 183 ? -13.858 54.674 14.606 1.00 10.92 823 ILE A O 1
ATOM 1383 N N . LEU A 1 184 ? -15.861 55.662 14.988 1.00 10.43 824 LEU A N 1
ATOM 1384 C CA . LEU A 1 184 ? -16.544 54.453 15.409 1.00 10.35 824 LEU A CA 1
ATOM 1385 C C . LEU A 1 184 ? -17.643 54.073 14.417 1.00 9.83 824 LEU A C 1
ATOM 1386 O O . LEU A 1 184 ? -18.747 54.598 14.493 1.00 10.02 824 LEU A O 1
ATOM 1391 N N . VAL A 1 185 ? -17.324 53.195 13.467 1.00 9.24 825 VAL A N 1
ATOM 1392 C CA . VAL A 1 185 ? -18.374 52.577 12.658 1.00 9.13 825 VAL A CA 1
ATOM 1393 C C . VAL A 1 185 ? -19.098 51.586 13.564 1.00 8.70 825 VAL A C 1
ATOM 1394 O O . VAL A 1 185 ? -18.456 50.794 14.254 1.00 8.41 825 VAL A O 1
ATOM 1398 N N . THR A 1 186 ? -20.429 51.634 13.579 1.00 8.60 826 THR A N 1
ATOM 1399 C CA . THR A 1 186 ? -21.180 50.630 14.331 1.00 8.74 826 THR A CA 1
ATOM 1400 C C . THR A 1 186 ? -22.557 50.390 13.737 1.00 9.24 826 THR A C 1
ATOM 1401 O O . THR A 1 186 ? -23.178 51.312 13.180 1.00 9.50 826 THR A O 1
ATOM 1405 N N . HIS A 1 187 ? -23.027 49.150 13.868 1.00 9.64 827 HIS A N 1
ATOM 1406 C CA . HIS A 1 187 ? -24.391 48.806 13.455 1.00 10.41 827 HIS A CA 1
ATOM 1407 C C . HIS A 1 187 ? -25.389 48.924 14.604 1.00 10.77 827 HIS A C 1
ATOM 1408 O O . HIS A 1 187 ? -26.589 48.737 14.399 1.00 11.17 827 HIS A O 1
ATOM 1415 N N . SER A 1 188 ? -24.878 49.225 15.797 1.00 11.30 828 SER A N 1
ATOM 1416 C CA . SER A 1 188 ? -25.656 49.243 17.035 1.00 12.33 828 SER A CA 1
ATOM 1417 C C . SER A 1 188 ? -25.965 50.663 17.501 1.00 13.09 828 SER A C 1
ATOM 1418 O O . SER A 1 188 ? -25.134 51.567 17.377 1.00 12.49 828 SER A O 1
ATOM 1421 N N . MET A 1 189 ? -27.157 50.850 18.065 1.00 13.24 829 MET A N 1
ATOM 1422 C CA . MET A 1 189 ? -27.520 52.148 18.633 1.00 15.35 829 MET A CA 1
ATOM 1423 C C . MET A 1 189 ? -27.047 52.326 20.078 1.00 14.24 829 MET A C 1
ATOM 1424 O O . MET A 1 189 ? -27.135 53.425 20.619 1.00 14.08 829 MET A O 1
ATOM 1429 N N . SER A 1 190 ? -26.536 51.253 20.687 1.00 13.83 830 SER A N 1
ATOM 1430 C CA . SER A 1 190 ? -26.314 51.210 22.149 1.00 13.75 830 SER A CA 1
ATOM 1431 C C . SER A 1 190 ? -25.509 52.381 22.732 1.00 13.38 830 SER A C 1
ATOM 1432 O O . SER A 1 190 ? -25.853 52.899 23.811 1.00 14.45 830 SER A O 1
ATOM 1435 N N . TYR A 1 191 ? -24.455 52.797 22.026 1.00 12.40 831 TYR A N 1
ATOM 1436 C CA . TYR A 1 191 ? -23.536 53.831 22.535 1.00 11.71 831 TYR A CA 1
ATOM 1437 C C . TYR A 1 191 ? -23.593 55.153 21.770 1.00 11.34 831 TYR A C 1
ATOM 1438 O O . TYR A 1 191 ? -22.814 56.079 22.037 1.00 11.13 831 TYR A O 1
ATOM 1447 N N . LEU A 1 192 ? -24.533 55.255 20.834 1.00 10.41 832 LEU A N 1
ATOM 1448 C CA . LEU A 1 192 ? -24.616 56.445 19.997 1.00 10.65 832 LEU A CA 1
ATOM 1449 C C . LEU A 1 192 ? -24.899 57.740 20.779 1.00 10.54 832 LEU A C 1
ATOM 1450 O O . LEU A 1 192 ? -24.362 58.781 20.422 1.00 10.50 832 LEU A O 1
ATOM 1455 N N . PRO A 1 193 ? -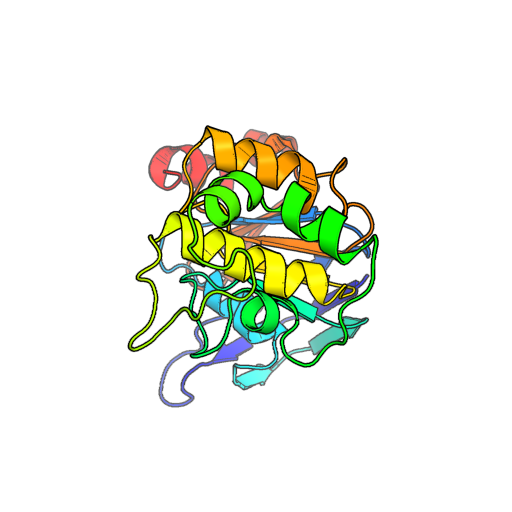25.723 57.685 21.849 1.00 10.52 833 PRO A N 1
ATOM 1456 C CA . PRO A 1 193 ? -25.886 58.917 22.654 1.00 10.72 833 PRO A CA 1
ATOM 1457 C C . PRO A 1 193 ? -24.593 59.437 23.285 1.00 11.20 833 PRO A C 1
ATOM 1458 O O . PRO A 1 193 ? -24.527 60.606 23.697 1.00 11.91 833 PRO A O 1
ATOM 1462 N N . GLN A 1 194 ? -23.577 58.579 23.367 1.00 11.05 834 GLN A N 1
ATOM 1463 C CA . GLN A 1 194 ? -22.354 58.946 24.076 1.00 11.56 834 GLN A CA 1
ATOM 1464 C C . GLN A 1 194 ? -21.222 59.428 23.167 1.00 12.10 834 GLN A C 1
ATOM 1465 O O . GLN A 1 194 ? -20.142 59.778 23.649 1.00 13.43 834 GLN A O 1
ATOM 1471 N N . VAL A 1 195 ? -21.452 59.454 21.858 1.00 11.42 835 VAL A N 1
ATOM 1472 C CA . VAL A 1 195 ? -20.429 59.973 20.947 1.00 11.58 835 VAL A CA 1
ATOM 1473 C C . VAL A 1 195 ? -20.623 61.477 20.753 1.00 12.18 835 VAL A C 1
ATOM 1474 O O . VAL A 1 195 ? -21.671 62.027 21.108 1.00 12.23 835 VAL A O 1
ATOM 1478 N N . ASP A 1 196 ? -19.618 62.144 20.195 1.00 12.44 836 ASP A N 1
ATOM 1479 C CA . ASP A 1 196 ? -19.696 63.595 20.015 1.00 13.23 836 ASP A CA 1
ATOM 1480 C C . ASP A 1 196 ? -20.532 63.968 18.799 1.00 13.32 836 ASP A C 1
ATOM 1481 O O . ASP A 1 196 ? -21.354 64.893 18.848 1.00 14.10 836 ASP A O 1
ATOM 1486 N N . VAL A 1 197 ? -20.303 63.244 17.707 1.00 12.90 837 VAL A N 1
ATOM 1487 C CA . VAL A 1 197 ? -20.940 63.515 16.427 1.00 12.73 837 VAL A CA 1
ATOM 1488 C C . VAL A 1 197 ? -21.228 62.169 15.762 1.00 11.85 837 VAL A C 1
ATOM 1489 O O . VAL A 1 197 ? -20.463 61.216 15.926 1.00 11.29 837 VAL A O 1
ATOM 1493 N N . ILE A 1 198 ? -22.329 62.109 15.020 1.00 10.50 838 ILE A N 1
ATOM 1494 C CA . ILE A 1 198 ? -22.707 60.947 14.215 1.00 10.50 838 ILE A CA 1
ATOM 1495 C C . ILE A 1 198 ? -22.747 61.368 12.746 1.00 10.54 838 ILE A C 1
ATOM 1496 O O . ILE A 1 198 ? -23.331 62.398 12.402 1.00 10.64 838 ILE A O 1
ATOM 1501 N N . ILE A 1 199 ? -22.116 60.557 11.899 1.00 10.09 839 ILE A N 1
ATOM 1502 C CA . ILE A 1 199 ? -22.153 60.718 10.447 1.00 10.25 839 ILE A CA 1
ATOM 1503 C C . ILE A 1 199 ? -23.026 59.591 9.897 1.00 9.97 839 ILE A C 1
ATOM 1504 O O . ILE A 1 199 ? -22.711 58.407 10.084 1.00 9.89 839 ILE A O 1
ATOM 1509 N N . VAL A 1 200 ? -24.119 59.959 9.222 1.00 9.32 840 VAL A N 1
ATOM 1510 C CA . VAL A 1 200 ? -25.020 58.967 8.638 1.00 9.33 840 VAL A CA 1
ATOM 1511 C C . VAL A 1 200 ? -24.744 58.866 7.153 1.00 9.56 840 VAL A C 1
ATOM 1512 O O . VAL A 1 200 ? -24.710 59.882 6.461 1.00 10.42 840 VAL A O 1
ATOM 1516 N N . MET A 1 201 ? -24.510 57.642 6.681 1.00 9.32 841 MET A N 1
ATOM 1517 C CA . MET A 1 201 ? -24.258 57.406 5.263 1.00 9.65 841 MET A CA 1
ATOM 1518 C C . MET A 1 201 ? -25.397 56.678 4.571 1.00 9.81 841 MET A C 1
ATOM 1519 O O . MET A 1 201 ? -26.152 55.938 5.200 1.00 9.58 841 MET A O 1
ATOM 1524 N N . SER A 1 202 ? -25.496 56.893 3.265 1.00 9.84 842 SER A N 1
ATOM 1525 C CA . SER A 1 202 ? -26.387 56.118 2.417 1.00 10.51 842 SER A CA 1
ATOM 1526 C C . SER A 1 202 ? -25.853 56.183 1.001 1.00 10.51 842 SER A C 1
ATOM 1527 O O . SER A 1 202 ? -25.510 57.260 0.510 1.00 10.61 842 SER A O 1
ATOM 1530 N N . GLY A 1 203 ? -25.752 55.024 0.359 1.00 10.43 843 GLY A N 1
ATOM 1531 C CA . GLY A 1 203 ? -25.327 54.962 -1.037 1.00 10.98 843 GLY A CA 1
ATOM 1532 C C . GLY A 1 203 ? -23.980 55.613 -1.304 1.00 11.25 843 GLY A C 1
ATOM 1533 O O . GLY A 1 203 ? -23.782 56.254 -2.341 1.00 12.00 843 GLY A O 1
ATOM 1534 N N . GLY A 1 204 ? -23.045 55.446 -0.373 1.00 11.02 844 GLY A N 1
ATOM 1535 C CA . GLY A 1 204 ? -21.688 55.934 -0.591 1.00 10.84 844 GLY A CA 1
ATOM 1536 C C . GLY A 1 204 ? -21.546 57.433 -0.429 1.00 11.09 844 GLY A C 1
ATOM 1537 O O . GLY A 1 204 ? -20.509 58.008 -0.784 1.00 11.53 844 GLY A O 1
ATOM 1538 N N . LYS A 1 205 ? -22.574 58.059 0.133 1.00 10.56 845 LYS A N 1
ATOM 1539 C CA . LYS A 1 205 ? -22.581 59.495 0.410 1.00 11.52 845 LYS A CA 1
ATOM 1540 C C . LYS A 1 205 ? -22.960 59.745 1.859 1.00 11.76 845 LYS A C 1
ATOM 1541 O O . LYS A 1 205 ? -23.525 58.873 2.529 1.00 11.60 845 LYS A O 1
ATOM 1547 N N . ILE A 1 206 ? -22.654 60.949 2.334 1.00 11.49 846 ILE A N 1
ATOM 1548 C CA . ILE A 1 206 ? -23.060 61.361 3.669 1.00 12.56 846 ILE A CA 1
ATOM 1549 C C . ILE A 1 206 ? -24.427 62.043 3.570 1.00 12.69 846 ILE A C 1
ATOM 1550 O O . ILE A 1 206 ? -24.600 62.993 2.795 1.00 13.24 846 ILE A O 1
ATOM 1555 N N . SER A 1 207 ? -25.387 61.534 4.343 1.00 12.79 847 SER A N 1
ATOM 1556 C CA . SER A 1 207 ? -26.757 62.054 4.369 1.00 13.84 847 SER A CA 1
ATOM 1557 C C . SER A 1 207 ? -26.904 63.228 5.331 1.00 14.08 847 SER A C 1
ATOM 1558 O O . SER A 1 207 ? -27.545 64.232 5.012 1.00 15.11 847 SER A O 1
ATOM 1561 N N . GLU A 1 208 ? -26.324 63.084 6.519 1.00 13.64 848 GLU A N 1
ATOM 1562 C CA . GLU A 1 208 ? -26.406 64.121 7.545 1.00 13.98 848 GLU A CA 1
ATOM 1563 C C . GLU A 1 208 ? -25.384 63.863 8.648 1.00 13.32 848 GLU A C 1
ATOM 1564 O O . GLU A 1 208 ? -24.878 62.749 8.787 1.00 13.07 848 GLU A O 1
ATOM 1570 N N . MET A 1 209 ? -25.074 64.907 9.416 1.00 12.70 849 MET A N 1
ATOM 1571 C CA . MET A 1 209 ? -24.108 64.816 10.507 1.00 13.28 849 MET A CA 1
ATOM 1572 C C . MET A 1 209 ? -24.565 65.703 11.647 1.00 12.89 849 MET A C 1
ATOM 1573 O O . MET A 1 209 ? -25.069 66.802 11.417 1.00 13.64 849 MET A O 1
ATOM 1578 N N . GLY A 1 210 ? -24.374 65.228 12.876 1.00 12.89 850 GLY A N 1
ATOM 1579 C CA . GLY A 1 210 ? -24.708 66.020 14.065 1.00 12.73 850 GLY A CA 1
ATOM 1580 C C . GLY A 1 210 ? -24.705 65.149 15.304 1.00 12.67 850 GLY A C 1
ATOM 1581 O O . GLY A 1 210 ? -24.408 63.956 15.224 1.00 12.41 850 GLY A O 1
ATOM 1582 N N . SER A 1 211 ? -25.036 65.730 16.454 1.00 12.37 851 SER A N 1
ATOM 1583 C CA . SER A 1 211 ? -25.106 64.943 17.675 1.00 12.48 851 SER A CA 1
ATOM 1584 C C . SER A 1 211 ? -26.281 63.975 17.620 1.00 12.19 851 SER A C 1
ATOM 1585 O O . SER A 1 211 ? -27.198 64.136 16.800 1.00 11.64 851 SER A O 1
ATOM 1588 N N . TYR A 1 212 ? -26.260 62.977 18.501 1.00 12.03 852 TYR A N 1
ATOM 1589 C CA . TYR A 1 212 ? -27.398 62.075 18.651 1.00 11.70 852 TYR A CA 1
ATOM 1590 C C . TYR A 1 212 ? -28.703 62.854 18.847 1.00 11.57 852 TYR A C 1
ATOM 1591 O O . TYR A 1 212 ? -29.695 62.597 18.164 1.00 11.39 852 TYR A O 1
ATOM 1600 N N . GLN A 1 213 ? -28.700 63.813 19.776 1.00 11.07 853 GLN A N 1
ATOM 1601 C CA . GLN A 1 213 ? -29.931 64.551 20.063 1.00 10.70 853 GLN A CA 1
ATOM 1602 C C . GLN A 1 213 ? -30.381 65.429 18.907 1.00 11.33 853 GLN A C 1
ATOM 1603 O O . GLN A 1 213 ? -31.587 65.549 18.656 1.00 11.90 853 GLN A O 1
ATOM 1609 N N . GLU A 1 214 ? -29.420 66.034 18.210 1.00 12.05 854 GLU A N 1
ATOM 1610 C CA . GLU A 1 214 ? -29.744 66.882 17.053 1.00 13.91 854 GLU A CA 1
ATOM 1611 C C . GLU A 1 214 ? -30.363 66.029 15.954 1.00 12.97 854 GLU A C 1
ATOM 1612 O O . GLU A 1 214 ? -31.433 66.358 15.414 1.00 12.98 854 GLU A O 1
ATOM 1618 N N . LEU A 1 215 ? -29.691 64.933 15.611 1.00 12.69 855 LEU A N 1
ATOM 1619 C CA . LEU A 1 215 ? -30.154 64.121 14.488 1.00 12.30 855 LEU A CA 1
ATOM 1620 C C . LEU A 1 215 ? -31.463 63.425 14.793 1.00 12.66 855 LEU A C 1
ATOM 1621 O O . LEU A 1 215 ? -32.332 63.300 13.919 1.00 12.73 855 LEU A O 1
ATOM 1626 N N . LEU A 1 216 ? -31.626 62.993 16.039 1.00 13.16 856 LEU A N 1
ATOM 1627 C CA . LEU A 1 216 ? -32.866 62.338 16.420 1.00 14.05 856 LEU A CA 1
ATOM 1628 C C . LEU A 1 216 ? -34.045 63.287 16.207 1.00 14.34 856 LEU A C 1
ATOM 1629 O O . LEU A 1 216 ? -35.062 62.897 15.639 1.00 14.37 856 LEU A O 1
ATOM 1634 N N . ALA A 1 217 ? -33.884 64.544 16.620 1.00 14.40 857 ALA A N 1
ATOM 1635 C CA . ALA A 1 217 ? -34.976 65.515 16.523 1.00 15.40 857 ALA A CA 1
ATOM 1636 C C . ALA A 1 217 ? -35.342 65.844 15.074 1.00 16.00 857 ALA A C 1
ATOM 1637 O O . ALA A 1 217 ? -36.506 66.129 14.782 1.00 16.89 857 ALA A O 1
ATOM 1639 N N . ARG A 1 218 ? -34.355 65.778 14.178 1.00 16.40 858 ARG A N 1
ATOM 1640 C CA . ARG A 1 218 ? -34.553 66.053 12.745 1.00 17.43 858 ARG A CA 1
ATOM 1641 C C . ARG A 1 218 ? -35.497 65.063 12.071 1.00 17.34 858 ARG A C 1
ATOM 1642 O O . ARG A 1 218 ? -36.096 65.378 11.037 1.00 18.09 858 ARG A O 1
ATOM 1650 N N . ASP A 1 219 ? -35.616 63.868 12.648 1.00 17.16 859 ASP A N 1
ATOM 1651 C CA . ASP A 1 219 ? -36.462 62.809 12.098 1.00 17.43 859 ASP A CA 1
ATOM 1652 C C . ASP A 1 219 ? -36.196 62.601 10.609 1.00 16.75 859 ASP A C 1
ATOM 1653 O O . ASP A 1 219 ? -37.117 62.591 9.784 1.00 16.79 859 ASP A O 1
ATOM 1658 N N . GLY A 1 220 ? -34.915 62.440 10.287 1.00 15.73 860 GLY A N 1
ATOM 1659 C CA . GLY A 1 220 ? -34.465 62.199 8.920 1.00 15.27 860 GLY A CA 1
ATOM 1660 C C . GLY A 1 220 ? -33.751 60.860 8.810 1.00 14.72 860 GLY A C 1
ATOM 1661 O O . GLY A 1 220 ? -34.263 59.838 9.280 1.00 15.36 860 GLY A O 1
ATOM 1662 N N . ALA A 1 221 ? -32.569 60.870 8.197 1.00 14.11 861 ALA A N 1
ATOM 1663 C CA . ALA A 1 221 ? -31.833 59.638 7.908 1.00 13.15 861 ALA A CA 1
ATOM 1664 C C . ALA A 1 221 ? -31.399 58.889 9.173 1.00 13.12 861 ALA A C 1
ATOM 1665 O O . ALA A 1 221 ? -31.467 57.659 9.219 1.00 13.60 861 ALA A O 1
ATOM 1667 N N . PHE A 1 222 ? -30.975 59.622 10.203 1.00 12.80 862 PHE A N 1
ATOM 1668 C CA . PHE A 1 222 ? -30.577 58.971 11.450 1.00 12.68 862 PHE A CA 1
ATOM 1669 C C . PHE A 1 222 ? -31.777 58.303 12.119 1.00 13.02 862 PHE A C 1
ATOM 1670 O O . PHE A 1 222 ? -31.687 57.154 12.564 1.00 13.09 862 PHE A O 1
ATOM 1678 N N . ALA A 1 223 ? -32.904 59.015 12.162 1.00 13.16 863 ALA A N 1
ATOM 1679 C CA . ALA A 1 223 ? -34.116 58.456 12.747 1.00 14.10 863 ALA A CA 1
ATOM 1680 C C . ALA A 1 223 ? -34.531 57.184 12.003 1.00 14.39 863 ALA A C 1
ATOM 1681 O O . ALA A 1 223 ? -34.948 56.210 12.626 1.00 15.27 863 ALA A O 1
ATOM 1683 N N . GLU A 1 224 ? -34.394 57.190 10.676 1.00 14.62 864 GLU A N 1
ATOM 1684 C CA . GLU A 1 224 ? -34.708 56.002 9.883 1.00 14.78 864 GLU A CA 1
ATOM 1685 C C . GLU A 1 224 ? -33.734 54.856 10.170 1.00 14.34 864 GLU A C 1
ATOM 1686 O O . GLU A 1 224 ? -34.144 53.698 10.284 1.00 14.76 864 GLU A O 1
ATOM 1692 N N . PHE A 1 225 ? -32.448 55.176 10.295 1.00 13.48 865 PHE A N 1
ATOM 1693 C CA . PHE A 1 225 ? -31.462 54.177 10.708 1.00 13.20 865 PHE A CA 1
ATOM 1694 C C . PHE A 1 225 ? -31.889 53.498 12.020 1.00 13.57 865 PHE A C 1
ATOM 1695 O O . PHE A 1 225 ? -31.903 52.272 12.119 1.00 13.43 865 PHE A O 1
ATOM 1703 N N . LEU A 1 226 ? -32.259 54.297 13.022 1.00 13.82 866 LEU A N 1
ATOM 1704 C CA . LEU A 1 226 ? -32.674 53.731 14.307 1.00 14.61 866 LEU A CA 1
ATOM 1705 C C . LEU A 1 226 ? -33.921 52.846 14.180 1.00 15.65 866 LEU A C 1
ATOM 1706 O O . LEU A 1 226 ? -33.991 51.769 14.784 1.00 15.84 866 LEU A O 1
ATOM 1711 N N . ARG A 1 227 ? -34.890 53.300 13.386 1.00 16.63 867 ARG A N 1
ATOM 1712 C CA . ARG A 1 227 ? -36.163 52.585 13.241 1.00 18.69 867 ARG A CA 1
ATOM 1713 C C . ARG A 1 227 ? -36.046 51.284 12.449 1.00 18.06 867 ARG A C 1
ATOM 1714 O O . ARG A 1 227 ? -36.758 50.314 12.731 1.00 18.98 867 ARG A O 1
ATOM 1722 N N . THR A 1 228 ? -35.143 51.257 11.469 1.00 17.85 868 THR A N 1
ATOM 1723 C CA . THR A 1 228 ? -35.1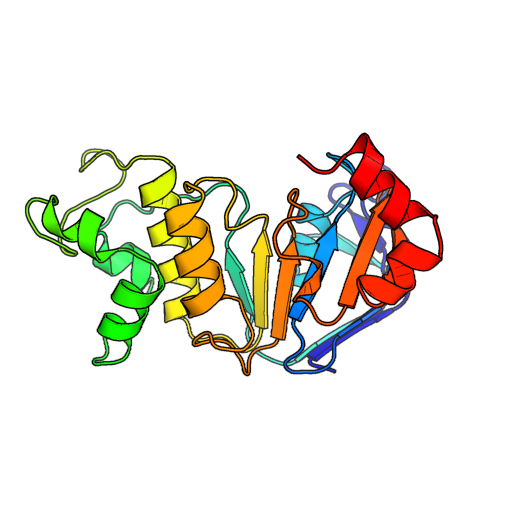84 50.214 10.450 1.00 17.64 868 THR A CA 1
ATOM 1724 C C . THR A 1 228 ? -33.895 49.407 10.301 1.00 17.35 868 THR A C 1
ATOM 1725 O O . THR A 1 228 ? -33.949 48.210 9.996 1.00 18.03 868 THR A O 1
ATOM 1729 N N . TYR A 1 229 ? -32.747 50.056 10.502 1.00 16.37 869 TYR A N 1
ATOM 1730 C CA . TYR A 1 229 ? -31.454 49.434 10.157 1.00 16.15 869 TYR A CA 1
ATOM 1731 C C . TYR A 1 229 ? -30.635 48.991 11.366 1.00 15.74 869 TYR A C 1
ATOM 1732 O O . TYR A 1 229 ? -29.971 47.951 11.323 1.00 15.87 869 TYR A O 1
ATOM 1741 N N . ALA A 1 230 ? -30.682 49.771 12.444 1.00 14.93 870 ALA A N 1
ATOM 1742 C CA . ALA A 1 230 ? -29.904 49.448 13.643 1.00 15.08 870 ALA A CA 1
ATOM 1743 C C . ALA A 1 230 ? -30.286 48.051 14.123 1.00 15.63 870 ALA A C 1
ATOM 1744 O O . ALA A 1 230 ? -31.460 47.670 14.084 1.00 15.78 870 ALA A O 1
ATOM 1746 N N . SER A 1 231 ? -29.292 47.278 14.547 1.00 16.04 871 SER A N 1
ATOM 1747 C CA . SER A 1 231 ? -29.546 45.909 14.995 1.00 16.99 871 SER A CA 1
ATOM 1748 C C . SER A 1 231 ? -28.692 45.548 16.203 1.00 17.09 871 SER A C 1
ATOM 1749 O O . SER A 1 231 ? -28.738 44.411 16.684 1.00 18.24 871 SER A O 1
ATOM 1752 N N . HIS A 1 232 ? -27.943 46.383 16.716 1.00 16.80 872 HIS A N 1
#

Solvent-accessible surface area: 11173 Å² total

B-factor: mean 17.26, std 10.28, range [4.37, 110.32]

InterPro domains:
  IPR003439 ABC transporter-like, ATP-binding domain [PF00005] (661-795)
  IPR003439 ABC transporter-like, ATP-binding domain [PF00005] (1310-1458)
  IPR003439 ABC transporter-like, ATP-binding domain [PS50893] (644-868)
  IPR003439 ABC transporter-like, ATP-binding domain [PS50893] (1293-1527)
  IPR003593 AAA+ ATPase domain [SM00382] (670-861)
  IPR003593 AAA+ ATPase domain [SM00382] (1319-1504)
  IPR005292 Multi drug resistance-associated protein [TIGR00957] (7-1530)
  IPR011527 ABC transporter type 1, transmembrane domain [PF00664] (326-596)
  IPR011527 ABC transporter type 1, transmembrane domain [PF00664] (976-1242)
  IPR011527 ABC transporter type 1, transmembrane domain [PS50929] (326-608)
  IPR011527 ABC transporter type 1, transmembrane domain [PS50929] (976-1256)
  IPR017871 ABC transporter-like, conserved site [PS00211] (768-782)
  IPR017871 ABC transporter-like, conserved site [PS00211] (1430-1444)
  IPR027417 P-loop containing nucleoside triphosphate hydrolase [G3DSA:3.40.50.300] (641-877)
  IPR027417 P-loop containing nucleoside triphosphate hydrolase [G3DSA:3.40.50.300] (1276-1524)
  IPR027417 P-loop containing nucleoside triphosphate hydrolase [SSF52540] (641-867)
  IPR027417 P-loop containing nucleoside triphosphate hydrolase [SSF52540] (1285-1525)
  IPR036640 ABC transporter type 1, transmembrane domain superfamily [G3DSA:1.20.1560.10] (291-627)
  IPR036640 ABC transporter type 1, transmembrane domain superfamily [G3DSA:1.20.1560.10] (937-1274)
  IPR036640 ABC transporter type 1, transmembrane domain superfamily [SSF90123] (313-616)

Nearest PDB structures (foldseek):
  2cbz-assembly1_A  TM=1.004E+00  e=1.798E-56  Homo sapiens
  6bzs-assembly1_A  TM=9.845E-01  e=2.036E-37  Homo sapiens
  8jxq-assembly1_A  TM=9.736E-01  e=5.150E-37  Homo sapiens
  9c12-assembly1_A  TM=9.661E-01  e=1.814E-36  Homo sapiens
  9c2i-assembly1_A  TM=9.760E-01  e=5.980E-36  Homo sapiens